Protein AF-A0A813HGG6-F1 (afdb_monomer)

Sequence (355 aa):
LVESTDIGNVKGQSLDRGASWPLLELCFKEAMPTFSFPFPSAKDRQSMEGNDTHIDEGEENAGREGQLIAVEVARCAVQAKQVEMTTLVEMERLRQTGSTERLRLVEESRSHRIGHMASVAKAALEQHHITERERISSRAETERAAIAAQAREAELQALQPRPRPILSHWLLLWMLFGQRQGAAPPAVSTMAALVLLRQIWGPSGTLLPSSTSALGIFLRKAWRKLLALAMRRTFGSLQETPRVHSRELTARFSVESQKLSASIPASSSKVAAPKIESPALQPPNWSGDEKKRPLGQDLTDPVFDEYAEVLQRHGYDREVLADLKEEDVEEMLRLIECKPGHRVRFRAALRSTLR

Secondary structure (DSSP, 8-state):
-------------------S-HHHHHHHHHS----------TTS--S---------SSHHHHHHHHHHHHHHHHHHHHHHHHHHHHHHHHHHHHHHHHHHHHHHHHHHHHHHHHHHHHHHHHHHHHHHHHHHHHHHHHHHHHHHHHHHHHHHHHHHHHHS-----THHHHHHHHHHHHGGG-----HHHHHHHHHHHHHHTSTT---------HHHHHHHHHHHHHHHHHHHHHH-SS-------------------------------------------PPP-----S----GGGT--STTTHHHHHHHHHTT--HHHHHH--HHHHHHHHHHTT--HHHHHHHHHHHHHH--

InterPro domains:
  IPR013761 Sterile alpha motif/pointed domain superfamily [G3DSA:1.10.150.50] (292-354)

Foldseek 3Di:
DDDDDDPDDDDDDDPPPDDDPPPVVVVVVVPDPPPPDPPPDPPPPPPDDDDDDDDDDPPVVVVVVVVVVVVVVVVVVVVVVVVVVVVVVVVVVVVVVVVVVVVVVVVVVVVVVVVVVVVVVVVVVVVVVVVVVVVVVVVVVVVVVVVVVVVVVVVVVVVPDDPDPCVVVVVVVCVVVVVVPPPDDDPVVVVVVVVVVCVVVPPPPPPDDPPPDVVVVVVVVVVVVVVVVVCCVVVVPPDDDDDDDDDDDDDDDDDDDDDDDDDDDDDPPPPDDPPPPDPPPDDPPPPPVDPQDQPCPLQVDPLCVVQSVVCVVVVNGPVNLLVADPVNLVVSCVSSVPDPVVSVVVVVSSVVSND

Radius of gyration: 59.48 Å; Cα contacts (8 Å, |Δi|>4): 30; chains: 1; bounding box: 126×52×175 Å

Structure (mmCIF, N/CA/C/O backbone):
data_AF-A0A813HGG6-F1
#
_entry.id   AF-A0A813HGG6-F1
#
loop_
_atom_site.group_PDB
_atom_site.id
_atom_site.type_symbol
_atom_site.label_atom_id
_atom_site.label_alt_id
_atom_site.label_comp_id
_atom_site.label_asym_id
_atom_site.label_entity_id
_atom_site.label_seq_id
_atom_site.pdbx_PDB_ins_code
_atom_site.Cartn_x
_atom_site.Cartn_y
_atom_site.Cartn_z
_atom_site.occupancy
_atom_site.B_iso_or_equiv
_atom_site.auth_seq_id
_atom_site.auth_comp_id
_atom_site.auth_asym_id
_atom_site.auth_atom_id
_atom_site.pdbx_PDB_model_num
ATOM 1 N N . LEU A 1 1 ? 27.202 -3.330 -6.912 1.00 40.75 1 LEU A N 1
ATOM 2 C CA . LEU A 1 1 ? 26.864 -2.528 -5.719 1.00 40.75 1 LEU A CA 1
ATOM 3 C C . LEU A 1 1 ? 25.556 -3.078 -5.187 1.00 40.75 1 LEU A C 1
ATOM 5 O O . LEU A 1 1 ? 24.492 -2.675 -5.626 1.00 40.75 1 LEU A O 1
ATOM 9 N N . VAL A 1 2 ? 25.681 -4.142 -4.401 1.00 38.81 2 VAL A N 1
ATOM 10 C CA . VAL A 1 2 ? 24.579 -4.854 -3.755 1.00 38.81 2 VAL A CA 1
ATOM 11 C C . VAL A 1 2 ? 24.758 -4.524 -2.285 1.00 38.81 2 VAL A C 1
ATOM 13 O O . VAL A 1 2 ? 25.713 -4.999 -1.675 1.00 38.81 2 VAL A O 1
ATOM 16 N N . GLU A 1 3 ? 23.936 -3.616 -1.771 1.00 43.56 3 GLU A N 1
ATOM 17 C CA . GLU A 1 3 ? 23.934 -3.271 -0.354 1.00 43.56 3 GLU A CA 1
ATOM 18 C C . GLU A 1 3 ? 22.956 -4.199 0.361 1.00 43.56 3 GLU A C 1
ATOM 20 O O . GLU A 1 3 ? 21.755 -4.224 0.096 1.00 43.56 3 GLU A O 1
ATOM 25 N N . SER A 1 4 ? 23.555 -5.031 1.204 1.00 40.19 4 SER A N 1
ATOM 26 C CA . SER A 1 4 ? 22.939 -5.951 2.144 1.00 40.19 4 SER A CA 1
ATOM 27 C C . SER A 1 4 ? 22.120 -5.167 3.166 1.00 40.19 4 SER A C 1
ATOM 29 O O . SER A 1 4 ? 22.677 -4.381 3.927 1.00 40.19 4 SER A O 1
ATOM 31 N N . THR A 1 5 ? 20.808 -5.386 3.209 1.00 42.38 5 THR A N 1
ATOM 32 C CA . THR A 1 5 ? 19.963 -4.905 4.304 1.00 42.38 5 THR A CA 1
ATOM 33 C C . THR A 1 5 ? 20.156 -5.792 5.527 1.00 42.38 5 THR A C 1
ATOM 35 O O . THR A 1 5 ? 19.737 -6.951 5.541 1.00 42.38 5 THR A O 1
ATOM 38 N N . ASP A 1 6 ? 20.788 -5.212 6.543 1.00 35.69 6 ASP A N 1
ATOM 39 C CA . ASP A 1 6 ? 20.898 -5.740 7.896 1.00 35.69 6 ASP A CA 1
ATOM 40 C C . ASP A 1 6 ? 19.515 -5.999 8.505 1.00 35.69 6 ASP A C 1
ATOM 42 O O . ASP A 1 6 ? 18.680 -5.105 8.657 1.00 35.69 6 ASP A O 1
ATOM 46 N N . ILE A 1 7 ? 19.291 -7.251 8.902 1.00 39.19 7 ILE A N 1
ATOM 47 C CA . ILE A 1 7 ? 18.152 -7.664 9.717 1.00 39.19 7 ILE A CA 1
ATOM 48 C C . ILE A 1 7 ? 18.489 -7.295 11.164 1.00 39.19 7 ILE A C 1
ATOM 50 O O . ILE A 1 7 ? 19.140 -8.037 11.901 1.00 39.19 7 ILE A O 1
ATOM 54 N N . GLY A 1 8 ? 18.068 -6.090 11.543 1.00 35.84 8 GLY A N 1
ATOM 55 C CA . GLY A 1 8 ? 18.147 -5.555 12.895 1.00 35.84 8 GLY A CA 1
ATOM 56 C C . GLY A 1 8 ? 17.289 -6.355 13.876 1.00 35.84 8 GLY A C 1
ATOM 57 O O . GLY A 1 8 ? 16.063 -6.320 13.854 1.00 35.84 8 GLY A O 1
ATOM 58 N N . ASN A 1 9 ? 17.997 -7.062 14.745 1.00 38.59 9 ASN A N 1
ATOM 59 C CA . ASN A 1 9 ? 17.581 -7.805 15.925 1.00 38.59 9 ASN A CA 1
ATOM 60 C C . ASN A 1 9 ? 16.545 -7.050 16.798 1.00 38.59 9 ASN A C 1
ATOM 62 O O . ASN A 1 9 ? 16.886 -6.101 17.509 1.00 38.59 9 ASN A O 1
ATOM 66 N N . VAL A 1 10 ? 15.280 -7.486 16.774 1.00 37.88 10 VAL A N 1
ATOM 67 C CA . VAL A 1 10 ? 14.220 -6.980 17.663 1.00 37.88 10 VAL A CA 1
ATOM 68 C C . VAL A 1 10 ? 14.386 -7.630 19.037 1.00 37.88 10 VAL A C 1
ATOM 70 O O . VAL A 1 10 ? 13.941 -8.751 19.281 1.00 37.88 10 VAL A O 1
ATOM 73 N N . LYS A 1 11 ? 15.042 -6.911 19.955 1.00 37.31 11 LYS A N 1
ATOM 74 C CA . LYS A 1 11 ? 15.009 -7.213 21.390 1.00 37.31 11 LYS A CA 1
ATOM 75 C C . LYS A 1 11 ? 13.558 -7.164 21.870 1.00 37.31 11 LYS A C 1
ATOM 77 O O . LYS A 1 11 ? 12.931 -6.108 21.842 1.00 37.31 11 LYS A O 1
ATOM 82 N N . GLY A 1 12 ? 13.056 -8.307 22.331 1.00 39.41 12 GLY A N 1
ATOM 83 C CA . GLY A 1 12 ? 11.782 -8.412 23.028 1.00 39.41 12 GLY A CA 1
ATOM 84 C C . GLY A 1 12 ? 11.771 -7.512 24.260 1.00 39.41 12 GLY A C 1
ATOM 85 O O . GLY A 1 12 ? 12.461 -7.780 25.241 1.00 39.41 12 GLY A O 1
ATOM 86 N N . GLN A 1 13 ? 10.989 -6.438 24.194 1.00 36.44 13 GLN A N 1
ATOM 87 C CA . GLN A 1 13 ? 10.554 -5.704 25.371 1.00 36.44 13 GLN A CA 1
ATOM 88 C C . GLN A 1 13 ? 9.455 -6.527 26.042 1.00 36.44 13 GLN A C 1
ATOM 90 O O . GLN A 1 13 ? 8.380 -6.739 25.477 1.00 36.44 13 GLN A O 1
ATOM 95 N N . SER A 1 14 ? 9.755 -7.034 27.237 1.00 37.94 14 SER A N 1
ATOM 96 C CA . SER A 1 14 ? 8.751 -7.568 28.143 1.00 37.94 14 SER A CA 1
ATOM 97 C C . SER A 1 14 ? 7.771 -6.449 28.474 1.00 37.94 14 SER A C 1
ATOM 99 O O . SER A 1 14 ? 8.144 -5.442 29.069 1.00 37.94 14 SER A O 1
ATOM 101 N N . LEU A 1 15 ? 6.520 -6.618 28.058 1.00 40.19 15 LEU A N 1
ATOM 102 C CA . LEU A 1 15 ? 5.417 -5.792 28.524 1.00 40.19 15 LEU A CA 1
ATOM 103 C C . LEU A 1 15 ? 5.238 -6.046 30.021 1.00 40.19 15 LEU A C 1
ATOM 105 O O . LEU A 1 15 ? 4.707 -7.087 30.417 1.00 40.19 15 LEU A O 1
ATOM 109 N N . ASP A 1 16 ? 5.692 -5.087 30.824 1.00 39.16 16 ASP A N 1
ATOM 110 C CA . ASP A 1 16 ? 5.346 -4.943 32.232 1.00 39.16 16 ASP A CA 1
ATOM 111 C C . ASP A 1 16 ? 3.819 -4.873 32.369 1.00 39.16 16 ASP A C 1
ATOM 113 O O . ASP A 1 16 ? 3.179 -3.833 32.215 1.00 39.16 16 ASP A O 1
ATOM 117 N N . ARG A 1 17 ? 3.210 -6.029 32.648 1.00 42.72 17 ARG A N 1
ATOM 118 C CA . ARG A 1 17 ? 1.837 -6.137 33.145 1.00 42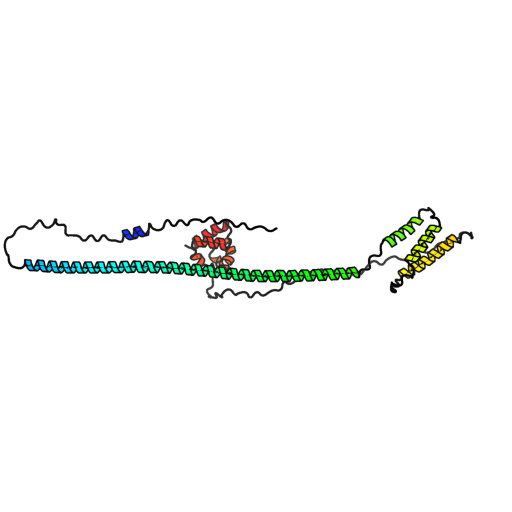.72 17 ARG A CA 1
ATOM 119 C C . ARG A 1 17 ? 1.856 -5.847 34.639 1.00 42.72 17 ARG A C 1
ATOM 121 O O . ARG A 1 17 ? 1.817 -6.766 35.452 1.00 42.72 17 ARG A O 1
ATOM 128 N N . GLY A 1 18 ? 1.936 -4.580 35.011 1.00 47.72 18 GLY A N 1
ATOM 129 C CA . GLY A 1 18 ? 1.973 -4.227 36.423 1.00 47.72 18 GLY A CA 1
ATOM 130 C C . GLY A 1 18 ? 1.697 -2.761 36.670 1.00 47.72 18 GLY A C 1
ATOM 131 O O . GLY A 1 18 ? 2.639 -2.032 36.924 1.00 47.72 18 GLY A O 1
ATOM 132 N N . ALA A 1 19 ? 0.427 -2.347 36.591 1.00 48.09 19 ALA A N 1
ATOM 133 C CA . ALA A 1 19 ? -0.164 -1.284 37.422 1.00 48.09 19 ALA A CA 1
ATOM 134 C C . ALA A 1 19 ? -1.508 -0.814 36.840 1.00 48.09 19 ALA A C 1
ATOM 136 O O . ALA A 1 19 ? -1.585 0.212 36.175 1.00 48.09 19 ALA A O 1
ATOM 137 N N . SER A 1 20 ? -2.594 -1.535 37.114 1.00 45.19 20 SER A N 1
ATOM 138 C CA . SER A 1 20 ? -3.948 -0.959 37.012 1.00 45.19 20 SER A CA 1
ATOM 139 C C . SER A 1 20 ? -4.977 -1.758 37.815 1.00 45.19 20 SER A C 1
ATOM 141 O O . SER A 1 20 ? -6.079 -2.024 37.353 1.00 45.19 20 SER A O 1
ATOM 143 N N . TRP A 1 21 ? -4.624 -2.162 39.038 1.00 47.03 21 TRP A N 1
ATOM 144 C CA . TRP A 1 21 ? -5.568 -2.801 39.963 1.00 47.03 21 TRP A CA 1
ATOM 145 C C . TRP A 1 21 ? -5.830 -2.086 41.307 1.00 47.03 21 TRP A C 1
ATOM 147 O O . TRP A 1 21 ? -6.815 -2.461 41.936 1.00 47.03 21 TRP A O 1
ATOM 157 N N . PRO A 1 22 ? -5.113 -1.027 41.758 1.00 47.50 22 PRO A N 1
ATOM 158 C CA . PRO A 1 22 ? -5.393 -0.475 43.089 1.00 47.50 22 PRO A CA 1
ATOM 159 C C . PRO A 1 22 ? -6.577 0.510 43.144 1.00 47.50 22 PRO A C 1
ATOM 161 O O . PRO A 1 22 ? -7.014 0.856 44.235 1.00 47.50 22 PRO A O 1
ATOM 164 N N . LEU A 1 23 ? -7.131 0.961 42.010 1.00 48.06 23 LEU A N 1
ATOM 165 C CA . LEU A 1 23 ? -8.232 1.943 42.012 1.00 48.06 23 LEU A CA 1
ATOM 166 C C . LEU A 1 23 ? -9.633 1.320 42.114 1.00 48.06 23 LEU A C 1
ATOM 168 O O . LEU A 1 23 ? -10.534 1.947 42.659 1.00 48.06 23 LEU A O 1
ATOM 172 N N . LEU A 1 24 ? -9.826 0.077 41.661 1.00 50.00 24 LEU A N 1
ATOM 173 C CA . LEU A 1 24 ? -11.129 -0.600 41.762 1.00 50.00 24 LEU A CA 1
ATOM 174 C C . LEU A 1 24 ? -11.356 -1.261 43.129 1.00 50.00 24 LEU A C 1
ATOM 176 O O . LEU A 1 24 ? -12.501 -1.447 43.535 1.00 50.00 24 LEU A O 1
ATOM 180 N N . GLU A 1 25 ? -10.287 -1.557 43.869 1.00 46.88 25 GLU A N 1
ATOM 181 C CA . GLU A 1 25 ? -10.383 -2.116 45.223 1.00 46.88 25 GLU A CA 1
ATOM 182 C C . GLU A 1 25 ? -10.794 -1.055 46.265 1.00 46.88 25 GLU A C 1
ATOM 184 O O . GLU A 1 25 ? -11.422 -1.379 47.273 1.00 46.88 25 GLU A O 1
ATOM 189 N N . LEU A 1 26 ? -10.525 0.229 45.987 1.00 50.06 26 LEU A N 1
ATOM 190 C CA . LEU A 1 26 ? -10.954 1.354 46.824 1.00 50.06 26 LEU A CA 1
ATOM 191 C C . LEU A 1 26 ? -12.457 1.647 46.686 1.00 50.06 26 LEU A C 1
ATOM 193 O O . LEU A 1 26 ? -13.122 1.856 47.696 1.00 50.06 26 LEU A O 1
ATOM 197 N N . CYS A 1 27 ? -13.034 1.537 45.485 1.00 48.03 27 CYS A N 1
ATOM 198 C CA . CYS A 1 27 ? -14.479 1.731 45.302 1.00 48.03 27 CYS A CA 1
ATOM 199 C C . CYS A 1 27 ? -15.329 0.584 45.877 1.00 48.03 27 CYS A C 1
ATOM 201 O O . CYS A 1 27 ? -16.483 0.799 46.239 1.00 48.03 27 CYS A O 1
ATOM 203 N N . PHE A 1 28 ? -14.777 -0.629 45.997 1.00 48.47 28 PHE A N 1
ATOM 204 C CA . PHE A 1 28 ? -15.525 -1.771 46.539 1.00 48.47 28 PHE A CA 1
ATOM 205 C C . PHE A 1 28 ? -15.569 -1.792 48.076 1.00 48.47 28 PHE A C 1
ATOM 207 O O . PHE A 1 28 ? -16.488 -2.369 48.656 1.00 48.47 28 PHE A O 1
ATOM 214 N N . LYS A 1 29 ? -14.614 -1.134 48.752 1.00 48.88 29 LYS A N 1
ATOM 215 C CA . LYS A 1 29 ? -14.597 -1.014 50.220 1.00 48.88 29 LYS A CA 1
ATOM 216 C C . LYS A 1 29 ? -15.497 0.098 50.764 1.00 48.88 29 LYS A C 1
ATOM 218 O O . LYS A 1 29 ? -15.943 -0.021 51.898 1.00 48.88 29 LYS A O 1
ATOM 223 N N . GLU A 1 30 ? -15.806 1.128 49.975 1.00 47.81 30 GLU A N 1
ATOM 224 C CA . GLU A 1 30 ? -16.697 2.224 50.402 1.00 47.81 30 GLU A CA 1
ATOM 225 C C . GLU A 1 30 ? -18.194 1.955 50.161 1.00 47.81 30 GLU A C 1
ATOM 227 O O . GLU A 1 30 ? -19.032 2.634 50.745 1.00 47.81 30 GLU A O 1
ATOM 232 N N . ALA A 1 31 ? -18.557 0.948 49.355 1.00 46.94 31 ALA A N 1
ATOM 233 C CA . ALA A 1 31 ? -19.953 0.672 48.987 1.00 46.94 31 ALA A CA 1
ATOM 234 C C . ALA A 1 31 ? -20.623 -0.476 49.770 1.00 46.94 31 ALA A C 1
ATOM 236 O O . ALA A 1 31 ? -21.787 -0.788 49.522 1.00 46.94 31 ALA A O 1
ATOM 237 N N . MET A 1 32 ? -19.924 -1.107 50.717 1.00 40.00 32 MET A N 1
ATOM 238 C CA . MET A 1 32 ? -20.518 -2.076 51.641 1.00 40.00 32 MET A CA 1
ATOM 239 C C . MET A 1 32 ? -20.839 -1.357 52.955 1.00 40.00 32 MET A C 1
ATOM 241 O O . MET A 1 32 ? -19.959 -1.263 53.814 1.00 40.00 32 MET A O 1
ATOM 245 N N . PRO A 1 33 ? -22.066 -0.840 53.161 1.00 45.91 33 PRO A N 1
ATOM 246 C CA . PRO A 1 33 ? -22.478 -0.458 54.497 1.00 45.91 33 PRO A CA 1
ATOM 247 C C . PRO A 1 33 ? -22.392 -1.723 55.347 1.00 45.91 33 PRO A C 1
ATOM 249 O O . PRO A 1 33 ? -23.110 -2.696 55.117 1.00 45.91 33 PRO A O 1
ATOM 252 N N . THR A 1 34 ? -21.485 -1.731 56.320 1.00 46.84 34 THR A N 1
ATOM 253 C CA . THR A 1 34 ? -21.551 -2.647 57.455 1.00 46.84 34 THR A CA 1
ATOM 254 C C . THR A 1 34 ? -22.917 -2.452 58.093 1.00 46.84 34 THR A C 1
ATOM 256 O O . THR A 1 34 ? -23.117 -1.548 58.900 1.00 46.84 34 THR A O 1
ATOM 259 N N . PHE A 1 35 ? -23.879 -3.272 57.678 1.00 43.94 35 PHE A N 1
ATOM 260 C CA . PHE A 1 35 ? -25.193 -3.380 58.281 1.00 43.94 35 PHE A CA 1
ATOM 261 C C . PHE A 1 35 ? -24.998 -4.101 59.616 1.00 43.94 35 PHE A C 1
ATOM 263 O O . PHE A 1 35 ? -25.224 -5.301 59.764 1.00 43.94 35 PHE A O 1
ATOM 270 N N . SER A 1 36 ? -24.467 -3.369 60.593 1.00 38.50 36 SER A N 1
ATOM 271 C CA . SER A 1 36 ? -24.492 -3.772 61.987 1.00 38.50 36 SER A CA 1
ATOM 272 C C . SER A 1 36 ? -25.948 -3.712 62.428 1.00 38.50 36 SER A C 1
ATOM 274 O O . SER A 1 36 ? -26.464 -2.636 62.731 1.00 38.50 36 SER A O 1
ATOM 276 N N . PHE A 1 37 ? -26.631 -4.857 62.418 1.00 47.50 37 PHE A N 1
ATOM 277 C CA . PHE A 1 37 ? -27.899 -4.983 63.123 1.00 47.50 37 PHE A CA 1
ATOM 278 C C . PHE A 1 37 ? -27.652 -4.591 64.586 1.00 47.50 37 PHE A C 1
ATOM 280 O O . PHE A 1 37 ? -26.763 -5.175 65.215 1.00 47.50 37 PHE A O 1
ATOM 287 N N . PRO A 1 38 ? -28.385 -3.611 65.138 1.00 45.34 38 PRO A N 1
ATOM 288 C CA . PRO A 1 38 ? -28.312 -3.321 66.554 1.00 45.34 38 PRO A CA 1
ATOM 289 C C . PRO A 1 38 ? -28.934 -4.516 67.275 1.00 45.34 38 PRO A C 1
ATOM 291 O O . PRO A 1 38 ? -30.150 -4.618 67.412 1.00 45.34 38 PRO A O 1
ATOM 294 N N . PHE A 1 39 ? -28.101 -5.462 67.705 1.00 47.25 39 PHE A N 1
ATOM 295 C CA . PHE A 1 39 ? -28.519 -6.383 68.748 1.00 47.25 39 PHE A CA 1
ATOM 296 C C . PHE A 1 39 ? -28.826 -5.528 69.981 1.00 47.25 39 PHE A C 1
ATOM 298 O O . PHE A 1 39 ? -27.969 -4.728 70.372 1.00 47.25 39 PHE A O 1
ATOM 305 N N . PRO A 1 40 ? -30.023 -5.642 70.579 1.00 45.31 40 PRO A N 1
ATOM 306 C CA . PRO A 1 40 ? -30.325 -4.929 71.806 1.00 45.31 40 PRO A CA 1
ATOM 307 C C . PRO A 1 40 ? -29.287 -5.336 72.852 1.00 45.31 40 PRO A C 1
ATOM 309 O O . PRO A 1 40 ? -29.167 -6.504 73.225 1.00 45.31 40 PRO A O 1
ATOM 312 N N . SER A 1 41 ? -28.476 -4.359 73.255 1.00 48.59 41 SER A N 1
ATOM 313 C CA . SER A 1 41 ? -27.468 -4.511 74.293 1.00 48.59 41 SER A CA 1
ATOM 314 C C . SER A 1 41 ? -28.163 -5.004 75.557 1.00 48.59 41 SER A C 1
ATOM 316 O O . SER A 1 41 ? -29.125 -4.395 76.021 1.00 48.59 41 SER A O 1
ATOM 318 N N . ALA A 1 42 ? -27.669 -6.100 76.135 1.00 56.47 42 ALA A N 1
ATOM 319 C CA . ALA A 1 42 ? -28.226 -6.745 77.328 1.00 56.47 42 ALA A CA 1
ATOM 320 C C . ALA A 1 42 ? -28.201 -5.865 78.603 1.00 56.47 42 ALA A C 1
ATOM 322 O O . ALA A 1 42 ? -28.470 -6.356 79.696 1.00 56.47 42 ALA A O 1
ATOM 323 N N . LYS A 1 43 ? -27.865 -4.575 78.481 1.00 52.84 43 LYS A N 1
ATOM 324 C CA . LYS A 1 43 ? -27.696 -3.629 79.583 1.00 52.84 43 LYS A CA 1
ATOM 325 C C . LYS A 1 43 ? -28.953 -2.840 79.962 1.00 52.84 43 LYS A C 1
ATOM 327 O O . LYS A 1 43 ? -28.969 -2.296 81.057 1.00 52.84 43 LYS A O 1
ATOM 332 N N . ASP A 1 44 ? -30.014 -2.863 79.155 1.00 51.25 44 ASP A N 1
ATOM 333 C CA . ASP A 1 44 ? -31.239 -2.084 79.431 1.00 51.25 44 ASP A CA 1
ATOM 334 C C . ASP A 1 44 ? -32.369 -2.899 80.098 1.00 51.25 44 ASP A C 1
ATOM 336 O O . ASP A 1 44 ? -33.522 -2.482 80.117 1.00 51.25 44 ASP A O 1
ATOM 340 N N . ARG A 1 45 ? -32.063 -4.075 80.672 1.00 53.22 45 ARG A N 1
ATOM 341 C CA . ARG A 1 45 ? -33.048 -4.942 81.361 1.00 53.22 45 ARG A CA 1
ATOM 342 C C . ARG A 1 45 ? -33.053 -4.848 82.893 1.00 53.22 45 ARG A C 1
ATOM 344 O O . ARG A 1 45 ? -33.744 -5.629 83.537 1.00 53.22 45 ARG A O 1
ATOM 351 N N . GLN A 1 46 ? -32.325 -3.909 83.493 1.00 51.38 46 GLN A N 1
ATOM 352 C CA . GLN A 1 46 ? -32.272 -3.738 84.952 1.00 51.38 46 GLN A CA 1
ATOM 353 C C . GLN A 1 46 ? -32.891 -2.411 85.399 1.00 51.38 46 GLN A C 1
ATOM 355 O O . GLN A 1 46 ? -32.176 -1.525 85.853 1.00 51.38 46 GLN A O 1
ATOM 360 N N . SER A 1 47 ? -34.212 -2.263 85.289 1.00 54.31 47 SER A N 1
ATOM 361 C CA . SER A 1 47 ? -34.954 -1.255 86.068 1.00 54.31 47 SER A CA 1
ATOM 362 C C . SER A 1 47 ? -36.471 -1.372 85.897 1.00 54.31 47 SER A C 1
ATOM 364 O O . SER A 1 47 ? -37.109 -0.446 85.422 1.00 54.31 47 SER A O 1
ATOM 366 N N . MET A 1 48 ? -37.073 -2.487 86.310 1.00 48.94 48 MET A N 1
ATOM 367 C CA . MET A 1 48 ? -38.450 -2.483 86.830 1.00 48.94 48 MET A CA 1
ATOM 368 C C . MET A 1 48 ? -38.694 -3.793 87.574 1.00 48.94 48 MET A C 1
ATOM 370 O O . MET A 1 48 ? -39.220 -4.761 87.038 1.00 48.94 48 MET A O 1
ATOM 374 N N . GLU A 1 49 ? -38.252 -3.812 88.825 1.00 54.66 49 GLU A N 1
ATOM 375 C CA . GLU A 1 49 ? -38.667 -4.794 89.817 1.00 54.66 49 GLU A CA 1
ATOM 376 C C . GLU A 1 49 ? -39.620 -4.062 90.764 1.00 54.66 49 GLU A C 1
ATOM 378 O O . GLU A 1 49 ? -39.244 -3.057 91.372 1.00 54.66 49 GLU A O 1
ATOM 383 N N . GLY A 1 50 ? -40.867 -4.528 90.826 1.00 53.56 50 GLY A N 1
ATOM 384 C CA . GLY A 1 50 ? -41.852 -4.067 91.799 1.00 53.56 50 GLY A CA 1
ATOM 385 C C . GLY A 1 50 ? -43.226 -3.785 91.204 1.00 53.56 50 GLY A C 1
ATOM 386 O O . GLY A 1 50 ? -43.578 -2.625 91.021 1.00 53.56 50 GLY A O 1
ATOM 387 N N . ASN A 1 51 ? -44.027 -4.827 90.965 1.00 45.75 51 ASN A N 1
ATOM 388 C CA . ASN A 1 51 ? -45.272 -4.971 91.721 1.00 45.75 51 ASN A CA 1
ATOM 389 C C . ASN A 1 51 ? -45.898 -6.355 91.531 1.00 45.75 51 ASN A C 1
ATOM 391 O O . ASN A 1 51 ? -45.899 -6.917 90.439 1.00 45.75 51 ASN A O 1
ATOM 395 N N . ASP A 1 52 ? -46.422 -6.861 92.637 1.00 52.28 52 ASP A N 1
ATOM 396 C CA . ASP A 1 52 ? -46.924 -8.208 92.834 1.00 52.28 52 ASP A CA 1
ATOM 397 C C . ASP A 1 52 ? -48.254 -8.516 92.126 1.00 52.28 52 ASP A C 1
ATOM 399 O O . ASP A 1 52 ? -49.190 -7.718 92.088 1.00 52.28 52 ASP A O 1
ATOM 403 N N . THR A 1 53 ? -48.320 -9.775 91.683 1.00 57.19 53 THR A N 1
ATOM 404 C CA . THR A 1 53 ? -49.481 -10.679 91.662 1.00 57.19 53 THR A CA 1
ATOM 405 C C . THR A 1 53 ? -50.731 -10.258 90.884 1.00 57.19 53 THR A C 1
ATOM 407 O O . THR A 1 53 ? -51.720 -9.801 91.451 1.00 57.19 53 THR A O 1
ATOM 410 N N . HIS A 1 54 ? -50.752 -10.623 89.601 1.00 49.00 54 HIS A N 1
ATOM 411 C CA . HIS A 1 54 ? -51.903 -11.319 89.023 1.00 49.00 54 HIS A CA 1
ATOM 412 C C . HIS A 1 54 ? -51.396 -12.315 87.972 1.00 49.00 54 HIS A C 1
ATOM 414 O O . HIS A 1 54 ? -51.050 -11.950 86.852 1.00 49.00 54 HIS A O 1
ATOM 420 N N . ILE A 1 55 ? -51.286 -13.579 88.378 1.00 59.19 55 ILE A N 1
ATOM 421 C CA . ILE A 1 55 ? -51.170 -14.712 87.458 1.00 59.19 55 ILE A CA 1
ATOM 422 C C . ILE A 1 55 ? -52.548 -14.846 86.807 1.00 59.19 55 ILE A C 1
ATOM 424 O O . ILE A 1 55 ? -53.537 -14.854 87.537 1.00 59.19 55 ILE A O 1
ATOM 428 N N . ASP A 1 56 ? -52.618 -14.850 85.477 1.00 52.09 56 ASP A N 1
ATOM 429 C CA . ASP A 1 56 ? -53.460 -15.794 84.729 1.00 52.09 56 ASP A CA 1
ATOM 430 C C . ASP A 1 56 ? -53.266 -15.626 83.207 1.00 52.09 56 ASP A C 1
ATOM 432 O O . ASP A 1 56 ? -53.575 -14.601 82.601 1.00 52.09 56 ASP A O 1
ATOM 436 N N . GLU A 1 57 ? -52.700 -16.680 82.613 1.00 54.62 57 GLU A N 1
ATOM 437 C CA . GLU A 1 57 ? -52.836 -17.157 81.224 1.00 54.62 57 GLU A CA 1
ATOM 438 C C . GLU A 1 57 ? -52.368 -16.279 80.036 1.00 54.62 57 GLU A C 1
ATOM 440 O O . GLU A 1 57 ? -52.248 -16.786 78.920 1.00 54.62 57 GLU A O 1
ATOM 445 N N . GLY A 1 58 ? -52.005 -15.008 80.232 1.00 54.00 58 GLY A N 1
ATOM 446 C CA . GLY A 1 58 ? -51.577 -14.114 79.138 1.00 54.00 58 GLY A CA 1
ATOM 447 C C . GLY A 1 58 ? -50.135 -14.290 78.624 1.00 54.00 58 GLY A C 1
ATOM 448 O O . GLY A 1 58 ? -49.848 -13.958 77.472 1.00 54.00 58 GLY A O 1
ATOM 449 N N . GLU A 1 59 ? -49.213 -14.817 79.437 1.00 55.56 59 GLU A N 1
ATOM 450 C CA . GLU A 1 59 ? -47.780 -14.881 79.081 1.00 55.56 59 GLU A CA 1
ATOM 451 C C . GLU A 1 59 ? -47.424 -16.027 78.120 1.00 55.56 59 GLU A C 1
ATOM 453 O O . GLU A 1 59 ? -46.481 -15.905 77.334 1.00 55.56 59 GLU A O 1
ATOM 458 N N . GLU A 1 60 ? -48.193 -17.121 78.106 1.00 58.75 60 GLU A N 1
ATOM 459 C CA . GLU A 1 60 ? -47.904 -18.260 77.221 1.00 58.75 60 GLU A CA 1
ATOM 460 C C . GLU A 1 60 ? -48.168 -17.936 75.738 1.00 58.75 60 GLU A C 1
ATOM 462 O O . GLU A 1 60 ? -47.475 -18.445 74.851 1.00 58.75 60 GLU A O 1
ATOM 467 N N . ASN A 1 61 ? -49.125 -17.045 75.450 1.00 62.66 61 ASN A N 1
ATOM 468 C CA . ASN A 1 61 ? -49.418 -16.613 74.080 1.00 62.66 61 ASN A CA 1
ATOM 469 C C . ASN A 1 61 ? -48.401 -15.593 73.550 1.00 62.66 61 ASN A C 1
ATOM 471 O O . ASN A 1 61 ? -47.995 -15.700 72.392 1.00 62.66 61 ASN A O 1
ATOM 475 N N . ALA A 1 62 ? -47.900 -14.682 74.391 1.00 71.69 62 ALA A N 1
ATOM 476 C CA . ALA A 1 62 ? -46.869 -13.720 73.990 1.00 71.69 62 ALA A CA 1
ATOM 477 C C . ALA A 1 62 ? -45.553 -14.413 73.571 1.00 71.69 62 ALA A C 1
ATOM 479 O O . ALA A 1 62 ? -44.883 -13.989 72.626 1.00 71.69 62 ALA A O 1
ATOM 480 N N . GLY A 1 63 ? -45.207 -15.531 74.223 1.00 75.19 63 GLY A N 1
ATOM 481 C CA . GLY A 1 63 ? -44.052 -16.351 73.847 1.00 75.19 63 GLY A CA 1
ATOM 482 C C . GLY A 1 63 ? -44.202 -17.042 72.484 1.00 75.19 63 GLY A C 1
ATOM 483 O O . GLY A 1 63 ? -43.235 -17.120 71.721 1.00 75.19 63 GLY A O 1
ATOM 484 N N . ARG A 1 64 ? -45.413 -17.505 72.142 1.00 78.81 64 ARG A N 1
ATOM 485 C CA . ARG A 1 64 ? -45.701 -18.150 70.847 1.00 78.81 64 ARG A CA 1
ATOM 486 C C . ARG A 1 64 ? -45.718 -17.149 69.693 1.00 78.81 64 ARG A C 1
ATOM 488 O O . ARG A 1 64 ? -45.169 -17.445 68.633 1.00 78.81 64 ARG A O 1
ATOM 495 N N . GLU A 1 65 ? -46.276 -15.959 69.899 1.00 81.75 65 GLU A N 1
ATOM 496 C CA . GLU A 1 65 ? -46.256 -14.887 68.894 1.00 81.75 65 GLU A CA 1
ATOM 497 C C . GLU A 1 65 ? -44.829 -14.403 68.608 1.00 81.75 65 GLU A C 1
ATOM 499 O O . GLU A 1 65 ? -44.438 -14.274 67.447 1.00 81.75 65 GLU A O 1
ATOM 504 N N . GLY A 1 66 ? -43.999 -14.243 69.646 1.00 84.19 66 GLY A N 1
ATOM 505 C CA . GLY A 1 66 ? -42.583 -13.908 69.477 1.00 84.19 66 GLY A CA 1
ATOM 506 C C . GLY A 1 66 ? -41.803 -14.962 68.679 1.00 84.19 66 GLY A C 1
ATOM 507 O O . GLY A 1 66 ? -40.966 -14.613 67.845 1.00 84.19 66 GLY A O 1
ATOM 508 N N . GLN A 1 67 ? -42.100 -16.252 68.880 1.00 85.25 67 GLN A N 1
ATOM 509 C CA . GLN A 1 67 ? -41.495 -17.334 68.096 1.00 85.25 67 GLN A CA 1
ATOM 510 C C . GLN A 1 67 ? -41.932 -17.314 66.628 1.00 85.25 67 GLN A C 1
ATOM 512 O O . GLN A 1 67 ? -41.087 -17.494 65.753 1.00 85.25 67 GLN A O 1
ATOM 517 N N . LEU A 1 68 ? -43.212 -17.062 66.340 1.00 90.06 68 LEU A N 1
ATOM 518 C CA . LEU A 1 68 ? -43.706 -16.953 64.963 1.00 90.06 68 LEU A CA 1
ATOM 519 C C . LEU A 1 68 ? -43.039 -15.790 64.220 1.00 90.06 68 LEU A C 1
ATOM 521 O O . LEU A 1 68 ? -42.532 -15.984 63.115 1.00 90.06 68 LEU A O 1
ATOM 525 N N . ILE A 1 69 ? -42.933 -14.623 64.863 1.00 91.31 69 ILE A N 1
ATOM 526 C CA . ILE A 1 69 ? -42.252 -13.452 64.294 1.00 91.31 69 ILE A CA 1
ATOM 527 C C . ILE A 1 69 ? -40.771 -13.761 64.034 1.00 91.31 69 ILE A C 1
ATOM 529 O O . ILE A 1 69 ? -40.249 -13.449 62.964 1.00 91.31 69 ILE A O 1
ATOM 533 N N . ALA A 1 70 ? -40.082 -14.423 64.969 1.00 91.44 70 ALA A N 1
ATOM 534 C CA . ALA A 1 70 ? -38.683 -14.803 64.783 1.00 91.44 70 ALA A CA 1
ATOM 535 C C . ALA A 1 70 ? -38.488 -15.775 63.602 1.00 91.44 70 ALA A C 1
ATOM 537 O O . ALA A 1 70 ? -37.528 -15.634 62.840 1.00 91.44 70 ALA A O 1
ATOM 538 N N . VAL A 1 71 ? -39.405 -16.731 63.417 1.00 94.69 71 VAL A N 1
ATOM 539 C CA . VAL A 1 71 ? -39.380 -17.674 62.288 1.00 94.69 71 VAL A CA 1
ATOM 540 C C . VAL A 1 71 ? -39.625 -16.956 60.960 1.00 94.69 71 VAL A C 1
ATOM 542 O O . VAL A 1 71 ? -38.927 -17.231 59.982 1.00 94.69 71 VAL A O 1
ATOM 545 N N . GLU A 1 72 ? -40.562 -16.009 60.906 1.00 94.94 72 GLU A N 1
ATOM 546 C CA . GLU A 1 72 ? -40.813 -15.211 59.701 1.00 94.94 72 GLU A CA 1
ATOM 547 C C . GLU A 1 72 ? -39.624 -14.315 59.343 1.00 94.94 72 GLU A C 1
ATOM 549 O O . GLU A 1 72 ? -39.203 -14.290 58.186 1.00 94.94 72 GLU A O 1
ATOM 554 N N . VAL A 1 73 ? -39.010 -13.653 60.329 1.00 94.88 73 VAL A N 1
ATOM 555 C CA . VAL A 1 73 ? -37.800 -12.845 60.117 1.00 94.88 73 VAL A CA 1
ATOM 556 C C . VAL A 1 73 ? -36.643 -13.715 59.624 1.00 94.88 73 VAL A C 1
ATOM 558 O O . VAL A 1 73 ? -35.962 -13.343 58.667 1.00 94.88 73 VAL A O 1
ATOM 561 N N . ALA A 1 74 ? -36.443 -14.899 60.212 1.00 95.31 74 ALA A N 1
ATOM 562 C CA . ALA A 1 74 ? -35.430 -15.843 59.751 1.00 95.31 74 ALA A CA 1
ATOM 563 C C . ALA A 1 74 ? -35.698 -16.303 58.308 1.00 95.31 74 ALA A C 1
ATOM 565 O O . ALA A 1 74 ? -34.775 -16.356 57.494 1.00 95.31 74 ALA A O 1
ATOM 566 N N . ARG A 1 75 ? -36.961 -16.568 57.952 1.00 97.25 75 ARG A N 1
ATOM 567 C CA . ARG A 1 75 ? -37.359 -16.925 56.584 1.00 97.25 75 ARG A CA 1
ATOM 568 C C . ARG A 1 75 ? -37.070 -15.794 55.596 1.00 97.25 75 ARG A C 1
ATOM 570 O O . ARG A 1 75 ? -36.492 -16.059 54.542 1.00 97.25 75 ARG A O 1
ATOM 577 N N . CYS A 1 76 ? -37.416 -14.555 55.936 1.00 96.19 76 CYS A N 1
ATOM 578 C CA . CYS A 1 76 ? -37.113 -13.380 55.118 1.00 96.19 76 CYS A CA 1
ATOM 579 C C . CYS A 1 76 ? -35.600 -13.178 54.953 1.00 96.19 76 CYS A C 1
ATOM 581 O O . CYS A 1 76 ? -35.137 -12.909 53.847 1.00 96.19 76 CYS A O 1
ATOM 583 N N . ALA A 1 77 ? -34.810 -13.376 56.013 1.00 94.81 77 ALA A N 1
ATOM 584 C CA . ALA A 1 77 ? -33.353 -13.280 55.949 1.00 94.81 77 ALA A CA 1
ATOM 585 C C . ALA A 1 77 ? -32.737 -14.357 55.039 1.00 94.81 77 ALA A C 1
ATOM 587 O O . ALA A 1 77 ? -31.847 -14.056 54.242 1.00 94.81 77 ALA A O 1
ATOM 588 N N . VAL A 1 78 ? -33.236 -15.597 55.103 1.00 97.56 78 VAL A N 1
ATOM 589 C CA . VAL A 1 78 ? -32.810 -16.682 54.202 1.00 97.56 78 VAL A CA 1
ATOM 590 C C . VAL A 1 78 ? -33.165 -16.357 52.752 1.00 97.56 78 VAL A C 1
ATOM 592 O O . VAL A 1 78 ? -32.322 -16.522 51.873 1.00 97.56 78 VAL A O 1
ATOM 595 N N . GLN A 1 79 ? -34.371 -15.844 52.492 1.00 96.88 79 GLN A N 1
ATOM 596 C CA . GLN A 1 79 ? -34.779 -15.433 51.146 1.00 96.88 79 GLN A CA 1
ATOM 597 C C . GLN A 1 79 ? -33.924 -14.279 50.611 1.00 96.88 79 GLN A C 1
ATOM 599 O O . GLN A 1 79 ? -33.470 -14.343 49.471 1.00 96.88 79 GLN A O 1
ATOM 604 N N . ALA A 1 80 ? -33.630 -13.267 51.433 1.00 95.56 80 ALA A N 1
ATOM 605 C CA . ALA A 1 80 ? -32.742 -12.171 51.053 1.00 95.56 80 ALA A CA 1
ATOM 606 C C . ALA A 1 80 ? -31.335 -12.683 50.703 1.00 95.56 80 ALA A C 1
ATOM 608 O O . ALA A 1 80 ? -30.794 -12.337 49.655 1.00 95.56 80 ALA A O 1
ATOM 609 N N . LYS A 1 81 ? -30.774 -13.587 51.518 1.00 96.88 81 LYS A N 1
ATOM 610 C CA . LYS A 1 81 ? -29.467 -14.206 51.245 1.00 96.88 81 LYS A CA 1
ATOM 611 C C . LYS A 1 81 ? -29.472 -15.082 49.997 1.00 96.88 81 LYS A C 1
ATOM 613 O O . LYS A 1 81 ? -28.480 -15.111 49.273 1.00 96.88 81 LYS A O 1
ATOM 618 N N . GLN A 1 82 ? -30.574 -15.772 49.721 1.00 97.00 82 GLN A N 1
ATOM 619 C CA . GLN A 1 82 ? -30.729 -16.540 48.491 1.00 97.00 82 GLN A CA 1
ATOM 620 C C . GLN A 1 82 ? -30.721 -15.620 47.265 1.00 97.00 82 GLN A C 1
ATOM 622 O O . GLN A 1 82 ? -30.000 -15.906 46.312 1.00 97.00 82 GLN A O 1
ATOM 627 N N . VAL A 1 83 ? -31.452 -14.501 47.311 1.00 96.75 83 VAL A N 1
ATOM 628 C CA . VAL A 1 83 ? -31.459 -13.504 46.229 1.00 96.75 83 VAL A CA 1
ATOM 629 C C . VAL A 1 83 ? -30.063 -12.909 46.031 1.00 96.75 83 VAL A C 1
ATOM 631 O O . VAL A 1 83 ? -29.570 -12.911 44.906 1.00 96.75 83 VAL A O 1
ATOM 634 N N . GLU A 1 84 ? -29.381 -12.493 47.102 1.00 96.25 84 GLU A N 1
ATOM 635 C CA . GLU A 1 84 ? -27.998 -11.987 47.036 1.00 96.25 84 GLU A CA 1
ATOM 636 C C . GLU A 1 84 ? -27.030 -12.998 46.402 1.00 96.25 84 GLU A C 1
ATOM 638 O O . GLU A 1 84 ? -26.213 -12.642 45.556 1.00 96.25 84 GLU A O 1
ATOM 643 N N . MET A 1 85 ? -27.123 -14.278 46.772 1.00 96.44 85 MET A N 1
ATOM 644 C CA . MET A 1 85 ? -26.274 -15.310 46.174 1.00 96.44 85 MET A CA 1
ATOM 645 C C . MET A 1 85 ? -26.578 -15.504 44.686 1.00 96.44 85 MET A C 1
ATOM 647 O O . MET A 1 85 ? -25.651 -15.627 43.886 1.00 96.44 85 MET A O 1
ATOM 651 N N . THR A 1 86 ? -27.855 -15.497 44.290 1.00 95.44 86 THR A N 1
ATOM 652 C CA . THR A 1 86 ? -28.223 -15.626 42.872 1.00 95.44 86 THR A CA 1
ATOM 653 C C . THR A 1 86 ? -27.737 -14.445 42.036 1.00 95.44 86 THR A C 1
ATOM 655 O O . THR A 1 86 ? -27.189 -14.661 40.956 1.00 95.44 86 THR A O 1
ATOM 658 N N . THR A 1 87 ? -27.837 -13.213 42.545 1.00 95.50 87 THR A N 1
ATOM 659 C CA . THR A 1 87 ? -27.377 -12.026 41.812 1.00 95.50 87 THR A CA 1
ATOM 660 C C . THR A 1 87 ? -25.858 -12.000 41.673 1.00 95.50 87 THR A C 1
ATOM 662 O O . THR A 1 87 ? -25.361 -11.682 40.596 1.00 95.50 87 THR A O 1
ATOM 665 N N . LEU A 1 88 ? -25.100 -12.408 42.698 1.00 96.25 88 LEU A N 1
ATOM 666 C CA . LEU A 1 88 ? -23.638 -12.511 42.606 1.00 96.25 88 LEU A CA 1
ATOM 667 C C . LEU A 1 88 ? -23.188 -13.538 41.557 1.00 96.25 88 LEU A C 1
ATOM 669 O O . LEU A 1 88 ? -22.255 -13.273 40.796 1.00 96.25 88 LEU A O 1
ATOM 673 N N . VAL A 1 89 ? -23.865 -14.688 41.476 1.00 96.50 89 VAL A N 1
ATOM 674 C CA . VAL A 1 89 ? -23.580 -15.707 40.452 1.00 96.50 89 VAL A CA 1
ATOM 675 C C . VAL A 1 89 ? -23.883 -15.176 39.048 1.00 96.50 89 VAL A C 1
ATOM 677 O O . VAL A 1 89 ? -23.077 -15.364 38.134 1.00 96.50 89 VAL A O 1
ATOM 680 N N . GLU A 1 90 ? -25.008 -14.482 38.862 1.00 94.69 90 GLU A N 1
ATOM 681 C CA . GLU A 1 90 ? -25.349 -13.869 37.574 1.00 94.69 90 GLU A CA 1
ATOM 682 C C . GLU A 1 90 ? -24.374 -12.754 37.183 1.00 94.69 90 GLU A C 1
ATOM 684 O O . GLU A 1 90 ? -23.961 -12.685 36.024 1.00 94.69 90 GLU A O 1
ATOM 689 N N . MET A 1 91 ? -23.936 -11.930 38.139 1.00 93.69 91 MET A N 1
ATOM 690 C CA . MET A 1 91 ? -22.930 -10.896 37.898 1.00 93.69 91 MET A CA 1
ATOM 691 C C . MET A 1 91 ? -21.596 -11.490 37.440 1.00 93.69 91 MET A C 1
ATOM 693 O O . MET A 1 91 ? -21.028 -11.010 36.457 1.00 93.69 91 MET A O 1
ATOM 697 N N . GLU A 1 92 ? -21.102 -12.548 38.090 1.00 93.62 92 GLU A N 1
ATOM 698 C CA . GLU A 1 92 ? -19.844 -13.179 37.671 1.00 93.62 92 GLU A CA 1
ATOM 699 C C . GLU A 1 92 ? -19.993 -13.881 36.316 1.00 93.62 92 GLU A C 1
ATOM 701 O O . GLU A 1 92 ? -19.100 -13.782 35.474 1.00 93.62 92 GLU A O 1
ATOM 706 N N . ARG A 1 93 ? -21.145 -14.511 36.044 1.00 96.06 93 ARG A N 1
ATOM 707 C CA . ARG A 1 93 ? -21.446 -15.069 34.718 1.00 96.06 93 ARG A CA 1
ATOM 708 C C . ARG A 1 93 ? -21.395 -13.986 33.641 1.00 96.06 93 ARG A C 1
ATOM 710 O O . ARG A 1 93 ? -20.721 -14.186 32.634 1.00 96.06 93 ARG A O 1
ATOM 717 N N . LEU A 1 94 ? -22.071 -12.852 33.851 1.00 91.56 94 LEU A N 1
ATOM 718 C CA . LEU A 1 94 ? -22.074 -11.727 32.910 1.00 91.56 94 LEU A CA 1
ATOM 719 C C . LEU A 1 94 ? -20.668 -11.149 32.709 1.00 91.56 94 LEU A C 1
ATOM 721 O O . LEU A 1 94 ? -20.291 -10.805 31.586 1.00 91.56 94 LEU A O 1
ATOM 725 N N . ARG A 1 95 ? -19.866 -11.091 33.778 1.00 94.00 95 ARG A N 1
ATOM 726 C CA . ARG A 1 95 ? -18.464 -10.662 33.729 1.00 94.00 95 ARG A CA 1
ATOM 727 C C . ARG A 1 95 ? -17.613 -11.608 32.886 1.00 94.00 95 ARG A C 1
ATOM 729 O O . ARG A 1 95 ? -16.833 -11.150 32.048 1.00 94.00 95 ARG A O 1
ATOM 736 N N . GLN A 1 96 ? -17.788 -12.915 33.062 1.00 93.81 96 GLN A N 1
ATOM 737 C CA . GLN A 1 96 ? -17.086 -13.926 32.277 1.00 93.81 96 GLN A CA 1
ATOM 738 C C . GLN A 1 96 ? -17.497 -13.856 30.805 1.00 93.81 96 GLN A C 1
ATOM 740 O O . GLN A 1 96 ? -16.616 -13.715 29.956 1.00 93.81 96 GLN A O 1
ATOM 745 N N . THR A 1 97 ? -18.797 -13.813 30.490 1.00 94.06 97 THR A N 1
ATOM 746 C CA . THR A 1 97 ? -19.265 -13.659 29.100 1.00 94.06 97 THR A CA 1
ATOM 747 C C . THR A 1 97 ? -18.747 -12.370 28.470 1.00 94.06 97 THR A C 1
ATOM 749 O O . THR A 1 97 ? -18.155 -12.416 27.393 1.00 94.06 97 THR A O 1
ATOM 752 N N . GLY A 1 98 ? -18.831 -11.240 29.177 1.00 93.56 98 GLY A N 1
ATOM 753 C CA . GLY A 1 98 ? -18.326 -9.961 28.682 1.00 93.56 98 GLY A CA 1
ATOM 754 C C . GLY A 1 98 ? -16.815 -9.966 28.431 1.00 93.56 98 GLY A C 1
ATOM 755 O O . GLY A 1 98 ? -16.349 -9.368 27.462 1.00 93.56 98 GLY A O 1
ATOM 756 N N . SER A 1 99 ? -16.028 -10.666 29.255 1.00 91.31 99 SER A N 1
ATOM 757 C CA . SER A 1 99 ? -14.582 -10.792 29.021 1.00 91.31 99 SER A CA 1
ATOM 758 C C . SER A 1 99 ? -14.260 -11.676 27.809 1.00 91.31 99 SER A C 1
ATOM 760 O O . SER A 1 99 ? -13.399 -11.308 27.007 1.00 91.31 99 SER A O 1
ATOM 762 N N . THR A 1 100 ? -14.993 -12.779 27.612 1.00 94.38 100 THR A N 1
ATOM 763 C CA . THR A 1 100 ? -14.828 -13.649 26.436 1.00 94.38 100 THR A CA 1
ATOM 764 C C . THR A 1 100 ? -15.229 -12.960 25.132 1.00 94.38 100 THR A C 1
ATOM 766 O O . THR A 1 100 ? -14.510 -13.072 24.141 1.00 94.38 100 THR A O 1
ATOM 769 N N . GLU A 1 101 ? -16.316 -12.185 25.128 1.00 91.88 101 GLU A N 1
ATOM 770 C CA . GLU A 1 101 ? -16.755 -11.438 23.946 1.00 91.88 101 GLU A CA 1
ATOM 771 C C . GLU A 1 101 ? -15.763 -10.340 23.565 1.00 91.88 101 GLU A C 1
ATOM 773 O O . GLU A 1 101 ? -15.418 -10.201 22.393 1.00 91.88 101 GLU A O 1
ATOM 778 N N . ARG A 1 102 ? -15.227 -9.603 24.548 1.00 91.38 102 ARG A N 1
ATOM 779 C CA . ARG A 1 102 ? -14.177 -8.605 24.292 1.00 91.38 102 ARG A CA 1
ATOM 780 C C . ARG A 1 102 ? -12.933 -9.243 23.681 1.00 91.38 102 ARG A C 1
ATOM 782 O O . ARG A 1 102 ? -12.385 -8.696 22.728 1.00 91.38 102 ARG A O 1
ATOM 789 N N . LEU A 1 103 ? -12.503 -10.395 24.197 1.00 92.88 103 LEU A N 1
ATOM 790 C CA . LEU A 1 103 ? -11.351 -11.114 23.653 1.00 92.88 103 LEU A CA 1
ATOM 791 C C . LEU A 1 103 ? -11.618 -11.584 22.217 1.00 92.88 103 LEU A C 1
ATOM 793 O O . LEU A 1 103 ? -10.788 -11.347 21.341 1.00 92.88 103 LEU A O 1
ATOM 797 N N . ARG A 1 104 ? -12.809 -12.131 21.950 1.00 95.50 104 ARG A N 1
ATOM 798 C CA . ARG A 1 104 ? -13.237 -12.513 20.600 1.00 95.50 104 ARG A CA 1
ATOM 799 C C . ARG A 1 104 ? -13.206 -11.329 19.628 1.00 95.50 104 ARG A C 1
ATOM 801 O O . ARG A 1 104 ? -12.646 -11.460 18.546 1.00 95.50 104 ARG A O 1
ATOM 808 N N . LEU A 1 105 ? -13.759 -10.172 20.004 1.00 93.25 105 LEU A N 1
ATOM 809 C CA . LEU A 1 105 ? -13.766 -8.975 19.149 1.00 93.25 105 LEU A CA 1
ATOM 810 C C . LEU A 1 105 ? -12.347 -8.466 18.849 1.00 93.25 105 LEU A C 1
ATOM 812 O O . LEU A 1 105 ? -12.057 -8.037 17.728 1.00 93.25 105 LEU A O 1
ATOM 816 N N . VAL A 1 106 ? -11.441 -8.537 19.830 1.00 93.25 106 VAL A N 1
ATOM 817 C CA . VAL A 1 106 ? -10.027 -8.170 19.648 1.00 93.25 106 VAL A CA 1
ATOM 818 C C . VAL A 1 106 ? -9.329 -9.134 18.684 1.00 93.25 106 VAL A C 1
ATOM 820 O O . VAL A 1 106 ? -8.582 -8.689 17.807 1.00 93.25 106 VAL A O 1
ATOM 823 N N . GLU A 1 107 ? -9.575 -10.439 18.804 1.00 93.06 107 GLU A N 1
ATOM 824 C CA . GLU A 1 107 ? -9.019 -11.457 17.905 1.00 93.06 107 GLU A CA 1
ATOM 825 C C . GLU A 1 107 ? -9.578 -11.358 16.482 1.00 93.06 107 GLU A C 1
ATOM 827 O O . GLU A 1 107 ? -8.820 -11.471 15.515 1.00 93.06 107 GLU A O 1
ATOM 832 N N . GLU A 1 108 ? -10.869 -11.069 16.332 1.00 96.31 108 GLU A N 1
ATOM 833 C CA . GLU A 1 108 ? -11.515 -10.828 15.041 1.00 96.31 108 GLU A CA 1
ATOM 834 C C . GLU A 1 108 ? -10.930 -9.582 14.361 1.00 96.31 108 GLU A C 1
ATOM 836 O O . GLU A 1 108 ? -10.474 -9.646 13.217 1.00 96.31 108 GLU A O 1
ATOM 841 N N . SER A 1 109 ? -10.790 -8.479 15.104 1.00 92.06 109 SER A N 1
ATOM 842 C CA . SER A 1 109 ? -10.146 -7.248 14.621 1.00 92.06 109 SER A CA 1
ATOM 843 C C . SER A 1 109 ? -8.678 -7.471 14.238 1.00 92.06 109 SER A C 1
ATOM 845 O O . SER A 1 109 ? -8.171 -6.913 13.262 1.00 92.06 109 SER A O 1
ATOM 847 N N . ARG A 1 110 ? -7.948 -8.297 14.999 1.00 94.44 110 ARG A N 1
ATOM 848 C CA . ARG A 1 110 ? -6.570 -8.689 14.668 1.00 94.44 110 ARG A CA 1
ATOM 849 C C . ARG A 1 110 ? -6.524 -9.517 13.384 1.00 94.44 110 ARG A C 1
ATOM 851 O O . ARG A 1 110 ? -5.692 -9.236 12.525 1.00 94.44 110 ARG A O 1
ATOM 858 N N . SER A 1 111 ? -7.421 -10.487 13.240 1.00 94.25 111 SER A N 1
ATOM 859 C CA . SER A 1 111 ? -7.517 -11.342 12.054 1.00 94.25 111 SER A CA 1
ATOM 860 C C . SER A 1 111 ? -7.847 -10.525 10.808 1.00 94.25 111 SER A C 1
ATOM 862 O O . SER A 1 111 ? -7.208 -10.701 9.773 1.00 94.25 111 SER A O 1
ATOM 864 N N . HIS A 1 112 ? -8.756 -9.555 10.925 1.00 94.44 112 HIS A N 1
ATOM 865 C CA . HIS A 1 112 ? -9.118 -8.661 9.829 1.00 94.44 112 HIS A CA 1
ATOM 866 C C . HIS A 1 112 ? -7.941 -7.779 9.383 1.00 94.44 112 HIS A C 1
ATOM 868 O O . HIS A 1 112 ? -7.705 -7.609 8.186 1.00 94.44 112 HIS A O 1
ATOM 874 N N . ARG A 1 113 ? -7.151 -7.254 10.332 1.00 93.00 113 ARG A N 1
ATOM 875 C CA . ARG A 1 113 ? -5.931 -6.489 10.020 1.00 93.00 113 ARG A CA 1
ATOM 876 C C . ARG A 1 113 ? -4.887 -7.342 9.305 1.00 93.00 113 ARG A C 1
ATOM 878 O O . ARG A 1 113 ? -4.340 -6.907 8.295 1.00 93.00 113 ARG A O 1
ATOM 885 N N . ILE A 1 114 ? -4.649 -8.565 9.781 1.00 94.69 114 ILE A N 1
ATOM 886 C CA . ILE A 1 114 ? -3.712 -9.500 9.138 1.00 94.69 114 ILE A CA 1
ATOM 887 C C . ILE A 1 114 ? -4.199 -9.864 7.729 1.00 94.69 114 ILE A C 1
ATOM 889 O O . ILE A 1 114 ? -3.403 -9.853 6.793 1.00 94.69 114 ILE A O 1
ATOM 893 N N . GLY A 1 115 ? -5.499 -10.119 7.557 1.00 95.75 115 GLY A N 1
ATOM 894 C CA . GLY A 1 115 ? -6.104 -10.382 6.250 1.00 95.75 115 GLY A CA 1
ATOM 895 C C . GLY A 1 115 ? -5.905 -9.224 5.271 1.00 95.75 115 GLY A C 1
ATOM 896 O O . GLY A 1 115 ? -5.469 -9.444 4.143 1.00 95.75 115 GLY A O 1
ATOM 897 N N . HIS A 1 116 ? -6.125 -7.987 5.725 1.00 93.69 116 HIS A N 1
ATOM 898 C CA . HIS A 1 116 ? -5.897 -6.791 4.914 1.00 93.69 116 HIS A CA 1
ATOM 899 C C . HIS A 1 116 ? -4.417 -6.619 4.530 1.00 93.69 116 HIS A C 1
ATOM 901 O O . HIS A 1 116 ? -4.093 -6.363 3.368 1.00 93.69 116 HIS A O 1
ATOM 907 N N . MET A 1 117 ? -3.490 -6.815 5.475 1.00 93.94 117 MET A N 1
ATOM 908 C CA . MET A 1 117 ? -2.052 -6.776 5.181 1.00 93.94 117 MET A CA 1
ATOM 909 C C . MET A 1 117 ? -1.649 -7.854 4.169 1.00 93.94 117 MET A C 1
ATOM 911 O O . MET A 1 117 ? -0.890 -7.569 3.245 1.00 93.94 117 MET A O 1
ATOM 915 N N . ALA A 1 118 ? -2.189 -9.069 4.296 1.00 95.62 118 ALA A N 1
ATOM 916 C CA . ALA A 1 118 ? -1.939 -10.152 3.353 1.00 95.62 118 ALA A CA 1
ATOM 917 C C . ALA A 1 118 ? -2.481 -9.831 1.950 1.00 95.62 118 ALA A C 1
ATOM 919 O O . ALA A 1 118 ? -1.794 -10.090 0.962 1.00 95.62 118 ALA A O 1
ATOM 920 N N . SER A 1 119 ? -3.667 -9.216 1.838 1.00 95.44 119 SER A N 1
ATOM 921 C CA . SER A 1 119 ? -4.204 -8.792 0.538 1.00 95.44 119 SER A CA 1
ATOM 922 C C . SER A 1 119 ? -3.374 -7.687 -0.113 1.00 95.44 119 SER A C 1
ATOM 924 O O . SER A 1 119 ? -3.119 -7.752 -1.314 1.00 95.44 119 SER A O 1
ATOM 926 N N . VAL A 1 120 ? -2.893 -6.714 0.669 1.00 97.12 120 VAL A N 1
ATOM 927 C CA . VAL A 1 120 ? -2.018 -5.644 0.165 1.00 97.12 120 VAL A CA 1
ATOM 928 C C . VAL A 1 120 ? -0.674 -6.218 -0.286 1.00 97.12 120 VAL A C 1
ATOM 930 O O . VAL A 1 120 ? -0.211 -5.900 -1.379 1.00 97.12 120 VAL A O 1
ATOM 933 N N . ALA A 1 121 ? -0.073 -7.113 0.503 1.00 96.06 121 ALA A N 1
ATOM 934 C CA . ALA A 1 121 ? 1.176 -7.778 0.140 1.00 96.06 121 ALA A CA 1
ATOM 935 C C . ALA A 1 121 ? 1.030 -8.611 -1.143 1.00 96.06 121 ALA A C 1
ATOM 937 O O . ALA A 1 121 ? 1.901 -8.567 -2.012 1.00 96.06 121 ALA A O 1
ATOM 938 N N . LYS A 1 122 ? -0.092 -9.325 -1.302 1.00 97.75 122 LYS A N 1
ATOM 939 C CA . LYS A 1 122 ? -0.401 -10.068 -2.528 1.00 97.75 122 LYS A CA 1
ATOM 940 C C . LYS A 1 122 ? -0.497 -9.138 -3.741 1.00 97.75 122 LYS A C 1
ATOM 942 O O . LYS A 1 122 ? 0.153 -9.404 -4.747 1.00 97.75 122 LYS A O 1
ATOM 947 N N . ALA A 1 123 ? -1.243 -8.037 -3.633 1.00 96.94 123 ALA A N 1
ATOM 948 C CA . ALA A 1 123 ? -1.371 -7.063 -4.717 1.00 96.94 123 ALA A CA 1
ATOM 949 C C . ALA A 1 123 ? -0.016 -6.431 -5.091 1.00 96.94 123 ALA A C 1
ATOM 951 O O . ALA A 1 123 ? 0.295 -6.282 -6.271 1.00 96.94 123 ALA A O 1
ATOM 952 N N . ALA A 1 124 ? 0.821 -6.120 -4.097 1.00 96.12 124 ALA A N 1
ATOM 953 C CA . ALA A 1 124 ? 2.162 -5.587 -4.321 1.00 96.12 124 ALA A CA 1
ATOM 954 C C . ALA A 1 124 ? 3.071 -6.585 -5.061 1.00 96.12 124 ALA A C 1
ATOM 956 O O . ALA A 1 124 ? 3.788 -6.198 -5.983 1.00 96.12 124 ALA A O 1
ATOM 957 N N . LEU A 1 125 ? 3.019 -7.874 -4.705 1.00 97.69 125 LEU A N 1
ATOM 958 C CA . LEU A 1 125 ? 3.771 -8.922 -5.403 1.00 97.69 125 LEU A CA 1
ATOM 959 C C . LEU A 1 125 ? 3.282 -9.122 -6.841 1.00 97.69 125 LEU A C 1
ATOM 961 O O . LEU A 1 125 ? 4.095 -9.265 -7.751 1.00 97.69 125 LEU A O 1
ATOM 965 N N . GLU A 1 126 ? 1.969 -9.093 -7.069 1.00 97.94 126 GLU A N 1
ATOM 966 C CA . GLU A 1 126 ? 1.397 -9.180 -8.416 1.00 97.94 126 GLU A CA 1
ATOM 967 C C . GLU A 1 126 ? 1.859 -8.008 -9.294 1.00 97.94 126 GLU A C 1
ATOM 969 O O . GLU A 1 126 ? 2.329 -8.229 -10.411 1.00 97.94 126 GLU A O 1
ATOM 974 N N . GLN A 1 127 ? 1.829 -6.778 -8.771 1.00 96.31 127 GLN A N 1
ATOM 975 C CA . GLN A 1 127 ? 2.366 -5.603 -9.465 1.00 96.31 127 GLN A CA 1
ATOM 976 C C . GLN A 1 127 ? 3.873 -5.724 -9.722 1.00 96.31 127 GLN A C 1
ATOM 978 O O . GLN A 1 127 ? 4.333 -5.453 -10.833 1.00 96.31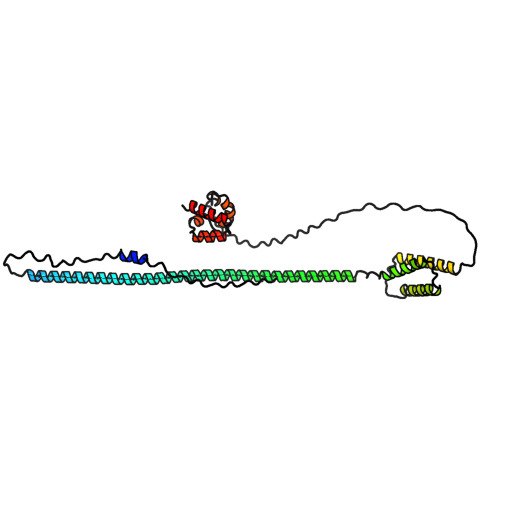 127 GLN A O 1
ATOM 983 N N . HIS A 1 128 ? 4.648 -6.187 -8.737 1.00 96.56 128 HIS A N 1
ATOM 984 C CA . HIS A 1 128 ? 6.081 -6.418 -8.910 1.00 96.56 128 HIS A CA 1
ATOM 985 C C . HIS A 1 128 ? 6.352 -7.410 -10.051 1.00 96.56 128 HIS A C 1
ATOM 987 O O . HIS A 1 128 ? 7.152 -7.125 -10.938 1.00 96.56 128 HIS A O 1
ATOM 993 N N . HIS A 1 129 ? 5.640 -8.535 -10.107 1.00 97.44 129 HIS A N 1
ATOM 994 C CA . HIS A 1 129 ? 5.801 -9.504 -11.192 1.00 97.44 129 HIS A CA 1
ATOM 995 C C . HIS A 1 129 ? 5.400 -8.957 -12.567 1.00 97.44 129 HIS A C 1
ATOM 997 O O . HIS A 1 129 ? 6.025 -9.316 -13.565 1.00 97.44 129 HIS A O 1
ATOM 1003 N N . ILE A 1 130 ? 4.383 -8.094 -12.646 1.00 97.69 130 ILE A N 1
ATOM 1004 C CA . ILE A 1 130 ? 4.007 -7.424 -13.900 1.00 97.69 130 ILE A CA 1
ATOM 1005 C C . ILE A 1 130 ? 5.143 -6.502 -14.356 1.00 97.69 130 ILE A C 1
ATOM 1007 O O . ILE A 1 130 ? 5.634 -6.647 -15.475 1.00 97.69 130 ILE A O 1
ATOM 1011 N N . THR A 1 131 ? 5.626 -5.628 -13.471 1.00 97.56 131 THR A N 1
ATOM 1012 C CA . THR A 1 131 ? 6.722 -4.697 -13.792 1.00 97.56 131 THR A CA 1
ATOM 1013 C C . THR A 1 131 ? 8.019 -5.420 -14.159 1.00 97.56 131 THR A C 1
ATOM 1015 O O . THR A 1 131 ? 8.730 -5.007 -15.074 1.00 97.56 131 THR A O 1
ATOM 1018 N N . GLU A 1 132 ? 8.322 -6.545 -13.510 1.00 97.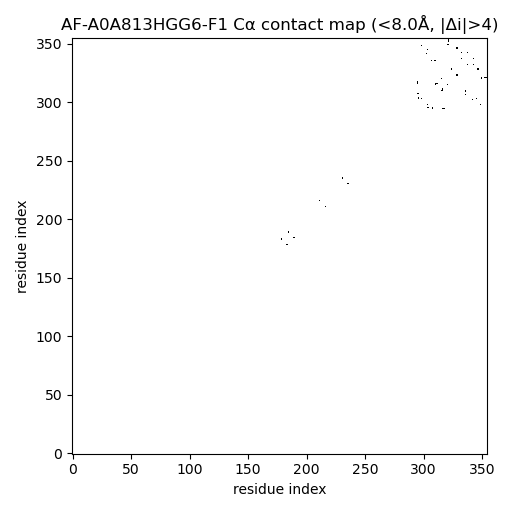62 132 GLU A N 1
ATOM 1019 C CA . GLU A 1 132 ? 9.480 -7.375 -13.841 1.00 97.62 132 GLU A CA 1
ATOM 1020 C C . GLU A 1 132 ? 9.360 -7.986 -15.244 1.00 97.62 132 GLU A C 1
ATOM 1022 O O . GLU A 1 132 ? 10.320 -7.960 -16.018 1.00 97.62 132 GLU A O 1
ATOM 1027 N N . ARG A 1 133 ? 8.170 -8.473 -15.619 1.00 97.81 133 ARG A N 1
ATOM 1028 C CA . ARG A 1 133 ? 7.911 -8.996 -16.969 1.00 97.81 133 ARG A CA 1
ATOM 1029 C C . ARG A 1 133 ? 8.052 -7.914 -18.037 1.00 97.81 133 ARG A C 1
ATOM 1031 O O . ARG A 1 133 ? 8.695 -8.168 -19.053 1.00 97.81 133 ARG A O 1
ATOM 1038 N N . GLU A 1 134 ? 7.525 -6.716 -17.794 1.00 97.62 134 GLU A N 1
ATOM 1039 C CA . GLU A 1 134 ? 7.680 -5.561 -18.694 1.00 97.62 134 GLU A CA 1
ATOM 1040 C C . GLU A 1 134 ? 9.145 -5.112 -18.815 1.00 97.62 134 GLU A C 1
ATOM 1042 O O . GLU A 1 134 ? 9.630 -4.739 -19.888 1.00 97.62 134 GLU A O 1
ATOM 1047 N N . ARG A 1 135 ? 9.906 -5.196 -17.720 1.00 97.94 135 ARG A N 1
ATOM 1048 C CA . ARG A 1 135 ? 11.344 -4.916 -17.731 1.00 97.94 135 ARG A CA 1
ATOM 1049 C C . ARG A 1 135 ? 12.117 -5.940 -18.562 1.00 97.94 135 ARG A C 1
ATOM 1051 O O . ARG A 1 135 ? 13.039 -5.572 -19.287 1.00 97.94 135 ARG A O 1
ATOM 1058 N N . ILE A 1 136 ? 11.757 -7.219 -18.473 1.00 97.94 136 ILE A N 1
ATOM 1059 C CA . ILE A 1 136 ? 12.372 -8.275 -19.286 1.00 97.94 136 ILE A CA 1
ATOM 1060 C C . ILE A 1 136 ? 12.003 -8.095 -20.765 1.00 97.94 136 ILE A C 1
ATOM 1062 O O . ILE A 1 136 ? 12.886 -8.205 -21.617 1.00 97.94 136 ILE A O 1
ATOM 1066 N N . SER A 1 137 ? 10.744 -7.775 -21.089 1.00 98.06 137 SER A N 1
ATOM 1067 C CA . SER A 1 137 ? 10.318 -7.570 -22.480 1.00 98.06 137 SER A CA 1
ATOM 1068 C C . SER A 1 137 ? 10.982 -6.347 -23.116 1.00 98.06 137 SER A C 1
ATOM 1070 O O . SER A 1 137 ? 11.543 -6.466 -24.203 1.00 98.06 137 SER A O 1
ATOM 1072 N N . SER A 1 138 ? 11.026 -5.207 -22.419 1.00 97.31 138 SER A N 1
ATOM 1073 C CA . SER A 1 138 ? 11.715 -3.997 -22.898 1.00 97.31 138 SER A CA 1
ATOM 1074 C C . SER A 1 138 ? 13.221 -4.216 -23.073 1.00 97.31 138 SER A C 1
ATOM 1076 O O . SER A 1 138 ? 13.814 -3.775 -24.061 1.00 97.31 138 SER A O 1
ATOM 1078 N N . ARG A 1 139 ? 13.859 -4.972 -22.172 1.00 98.25 139 ARG A N 1
ATOM 1079 C CA . ARG A 1 139 ? 15.260 -5.371 -22.341 1.00 98.25 139 ARG A CA 1
ATOM 1080 C C . ARG A 1 139 ? 15.449 -6.250 -23.579 1.00 98.25 139 ARG A C 1
ATOM 1082 O O . ARG A 1 139 ? 16.334 -5.973 -24.380 1.00 98.25 139 ARG A O 1
ATOM 1089 N N . ALA A 1 140 ? 14.594 -7.248 -23.786 1.00 98.38 140 ALA A N 1
ATOM 1090 C CA . ALA A 1 140 ? 14.672 -8.106 -24.966 1.00 98.38 140 ALA A CA 1
ATOM 1091 C C . ALA A 1 140 ? 14.466 -7.317 -26.275 1.00 98.38 140 ALA A C 1
ATOM 1093 O O . ALA A 1 140 ? 15.125 -7.594 -27.277 1.00 98.38 140 ALA A O 1
ATOM 1094 N N . GLU A 1 141 ? 13.582 -6.317 -26.285 1.00 98.31 141 GLU A N 1
ATOM 1095 C CA . GLU A 1 141 ? 13.376 -5.431 -27.436 1.00 98.31 141 GLU A CA 1
ATOM 1096 C C . GLU A 1 141 ? 14.601 -4.561 -27.732 1.00 98.31 141 GLU A C 1
ATOM 1098 O O . GLU A 1 141 ? 15.026 -4.480 -28.886 1.00 98.31 141 GLU A O 1
ATOM 1103 N N . THR A 1 142 ? 15.208 -3.957 -26.705 1.00 98.12 142 THR A N 1
ATOM 1104 C CA . THR A 1 142 ? 16.429 -3.149 -26.882 1.00 98.12 142 THR A CA 1
ATOM 1105 C C . THR A 1 142 ? 17.611 -3.995 -27.353 1.00 98.12 142 THR A C 1
ATOM 1107 O O . THR A 1 142 ? 18.346 -3.564 -28.240 1.00 98.12 142 THR A O 1
ATOM 1110 N N . GLU A 1 143 ? 17.760 -5.224 -26.852 1.00 98.19 143 GLU A N 1
ATOM 1111 C CA . GLU A 1 143 ? 18.784 -6.169 -27.311 1.00 98.19 143 GLU A CA 1
ATOM 1112 C C . GLU A 1 143 ? 18.563 -6.566 -28.782 1.00 98.19 143 GLU A C 1
ATOM 1114 O O . GLU A 1 143 ? 19.501 -6.523 -29.580 1.00 98.19 143 GLU A O 1
ATOM 1119 N N . ARG A 1 144 ? 17.320 -6.856 -29.196 1.00 98.31 144 ARG A N 1
ATOM 1120 C CA . ARG A 1 144 ? 16.991 -7.121 -30.611 1.00 98.31 144 ARG A CA 1
ATOM 1121 C C . ARG A 1 144 ? 17.276 -5.917 -31.508 1.00 98.31 144 ARG A C 1
ATOM 1123 O O . ARG A 1 144 ? 17.819 -6.091 -32.598 1.00 98.31 144 ARG A O 1
ATOM 1130 N N . ALA A 1 145 ? 16.934 -4.709 -31.063 1.00 97.94 145 ALA A N 1
ATOM 1131 C CA . ALA A 1 145 ? 17.203 -3.482 -31.807 1.00 97.94 145 ALA A CA 1
ATOM 1132 C C . ALA A 1 145 ? 18.712 -3.215 -31.942 1.00 97.94 145 ALA A C 1
ATOM 1134 O O . ALA A 1 145 ? 19.171 -2.847 -33.023 1.00 97.94 145 ALA A O 1
ATOM 1135 N N . ALA A 1 146 ? 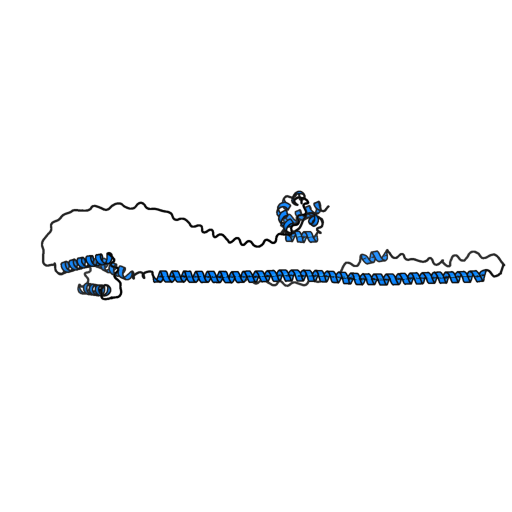19.488 -3.460 -30.882 1.00 98.19 146 ALA A N 1
ATOM 1136 C CA . ALA A 1 146 ? 20.942 -3.330 -30.897 1.00 98.19 146 ALA A CA 1
ATOM 1137 C C . ALA A 1 146 ? 21.595 -4.331 -31.861 1.00 98.19 146 ALA A C 1
ATOM 1139 O O . ALA A 1 146 ? 22.437 -3.940 -32.666 1.00 98.19 146 ALA A O 1
ATOM 1140 N N . ILE A 1 147 ? 21.161 -5.597 -31.845 1.00 97.94 147 ILE A N 1
ATOM 1141 C CA . ILE A 1 147 ? 21.641 -6.621 -32.786 1.00 97.94 147 ILE A CA 1
ATOM 1142 C C . ILE A 1 147 ? 21.299 -6.229 -34.229 1.00 97.94 147 ILE A C 1
ATOM 1144 O O . ILE A 1 147 ? 22.151 -6.314 -35.110 1.00 97.94 147 ILE A O 1
ATOM 1148 N N . ALA A 1 148 ? 20.076 -5.752 -34.483 1.00 98.19 148 ALA A N 1
ATOM 1149 C CA . ALA A 1 148 ? 19.668 -5.305 -35.813 1.00 98.19 148 ALA A CA 1
ATOM 1150 C C . ALA A 1 148 ? 20.475 -4.085 -36.297 1.00 98.19 148 ALA A C 1
ATOM 1152 O O . ALA A 1 148 ? 20.822 -4.005 -37.476 1.00 98.19 148 ALA A O 1
ATOM 1153 N N . ALA A 1 149 ? 20.798 -3.146 -35.404 1.00 97.94 149 ALA A N 1
ATOM 1154 C CA . ALA A 1 149 ? 21.653 -2.005 -35.718 1.00 97.94 149 ALA A CA 1
ATOM 1155 C C . ALA A 1 149 ? 23.085 -2.449 -36.056 1.00 97.94 149 ALA A C 1
ATOM 1157 O O . ALA A 1 149 ? 23.606 -2.067 -37.101 1.00 97.94 149 ALA A O 1
ATOM 1158 N N . GLN A 1 150 ? 23.678 -3.328 -35.241 1.00 97.88 150 GLN A N 1
ATOM 1159 C CA . GLN A 1 150 ? 25.008 -3.890 -35.496 1.00 97.88 150 GLN A CA 1
ATOM 1160 C C . GLN A 1 150 ? 25.065 -4.679 -36.810 1.00 97.88 150 GLN A C 1
ATOM 1162 O O . GLN A 1 150 ? 26.030 -4.554 -37.561 1.00 97.88 150 GLN A O 1
ATOM 1167 N N . ALA A 1 151 ? 24.023 -5.452 -37.128 1.00 98.06 151 ALA A N 1
ATOM 1168 C CA . ALA A 1 151 ? 23.930 -6.166 -38.399 1.00 98.06 151 ALA A CA 1
ATOM 1169 C C . ALA A 1 151 ? 23.935 -5.198 -39.596 1.00 98.06 151 ALA A C 1
ATOM 1171 O O . ALA A 1 151 ? 24.686 -5.403 -40.547 1.00 98.06 151 ALA A O 1
ATOM 1172 N N . ARG A 1 152 ? 23.177 -4.095 -39.521 1.00 97.81 152 ARG A N 1
ATOM 1173 C CA . ARG A 1 152 ? 23.177 -3.048 -40.561 1.00 97.81 152 ARG A CA 1
ATOM 1174 C C . ARG A 1 152 ? 24.533 -2.361 -40.693 1.00 97.81 152 ARG A C 1
ATOM 1176 O O . ARG A 1 152 ? 24.978 -2.099 -41.806 1.00 97.81 152 ARG A O 1
ATOM 1183 N N . GLU A 1 153 ? 25.200 -2.068 -39.581 1.00 97.56 153 GLU A N 1
ATOM 1184 C CA . GLU A 1 153 ? 26.551 -1.499 -39.606 1.00 97.56 153 GLU A CA 1
ATOM 1185 C C . GLU A 1 153 ? 27.550 -2.454 -40.268 1.00 97.56 153 GLU A C 1
ATOM 1187 O O . GLU A 1 153 ? 28.358 -2.019 -41.090 1.00 97.56 153 GLU A O 1
ATOM 1192 N N . ALA A 1 154 ? 27.462 -3.754 -39.977 1.00 96.31 154 ALA A N 1
ATOM 1193 C CA . ALA A 1 154 ? 28.298 -4.773 -40.603 1.00 96.31 154 ALA A CA 1
ATOM 1194 C C . ALA A 1 154 ? 28.035 -4.894 -42.116 1.00 96.31 154 ALA A C 1
ATOM 1196 O O . ALA A 1 154 ? 28.985 -4.981 -42.897 1.00 96.31 154 ALA A O 1
ATOM 1197 N N . GLU A 1 155 ? 26.774 -4.833 -42.553 1.00 96.25 155 GLU A N 1
ATOM 1198 C CA . GLU A 1 155 ? 26.410 -4.800 -43.977 1.00 96.25 155 GLU A CA 1
ATOM 1199 C C . GLU A 1 155 ? 26.967 -3.553 -44.678 1.00 96.25 155 GLU A C 1
ATOM 1201 O O . GLU A 1 155 ? 27.569 -3.654 -45.750 1.00 96.25 155 GLU A O 1
ATOM 1206 N N . LEU A 1 156 ? 26.843 -2.376 -44.057 1.00 95.88 156 LEU A N 1
ATOM 1207 C CA . LEU A 1 156 ? 27.413 -1.137 -44.590 1.00 95.88 156 LEU A CA 1
ATOM 1208 C C . LEU A 1 156 ? 28.943 -1.200 -44.669 1.00 95.88 156 LEU A C 1
ATOM 1210 O O . LEU A 1 156 ? 29.518 -0.751 -45.660 1.00 95.88 156 LEU A O 1
ATOM 1214 N N . GLN A 1 157 ? 29.613 -1.785 -43.673 1.00 93.38 157 GLN A N 1
ATOM 1215 C CA . GLN A 1 157 ? 31.063 -2.004 -43.705 1.00 93.38 157 GLN A CA 1
ATOM 1216 C C . GLN A 1 157 ? 31.480 -3.003 -44.791 1.00 93.38 157 GLN A C 1
ATOM 1218 O O . GLN A 1 157 ? 32.519 -2.809 -45.420 1.00 93.38 157 GLN A O 1
ATOM 1223 N N . ALA A 1 158 ? 30.679 -4.039 -45.056 1.00 92.56 158 ALA A N 1
ATOM 1224 C CA . ALA A 1 158 ? 30.932 -4.983 -46.143 1.00 92.56 158 ALA A CA 1
ATOM 1225 C C . ALA A 1 158 ? 30.789 -4.329 -47.529 1.00 92.56 158 ALA A C 1
ATOM 1227 O O . ALA A 1 158 ? 31.529 -4.672 -48.454 1.00 92.56 158 ALA A O 1
ATOM 1228 N N . LEU A 1 159 ? 29.869 -3.367 -47.667 1.00 90.62 159 LEU A N 1
ATOM 1229 C CA . LEU A 1 159 ? 29.687 -2.578 -48.887 1.00 90.62 159 LEU A CA 1
ATOM 1230 C C . LEU A 1 159 ? 30.735 -1.473 -49.055 1.00 90.62 159 LEU A C 1
ATOM 1232 O O . LEU A 1 159 ? 30.980 -1.041 -50.186 1.00 90.62 159 LEU A O 1
ATOM 1236 N N . GLN A 1 160 ? 31.368 -1.004 -47.974 1.00 87.62 160 GLN A N 1
ATOM 1237 C CA . GLN A 1 160 ? 32.439 -0.024 -48.096 1.00 87.62 160 GLN A CA 1
ATOM 1238 C C . GLN A 1 160 ? 33.616 -0.649 -48.859 1.00 87.62 160 GLN A C 1
ATOM 1240 O O . GLN A 1 160 ? 34.184 -1.656 -48.425 1.00 87.62 160 GLN A O 1
ATOM 1245 N N . PRO A 1 161 ? 34.024 -0.066 -50.003 1.00 77.50 161 PRO A N 1
ATOM 1246 C CA . PRO A 1 161 ? 35.187 -0.549 -50.721 1.00 77.50 161 PRO A CA 1
ATOM 1247 C C . PRO A 1 161 ? 36.378 -0.431 -49.777 1.00 77.50 161 PRO A C 1
ATOM 1249 O O . PRO A 1 161 ? 36.737 0.681 -49.385 1.00 77.50 161 PRO A O 1
ATOM 1252 N N . ARG A 1 162 ? 36.970 -1.578 -49.398 1.00 73.19 162 ARG A N 1
ATOM 1253 C CA . ARG A 1 162 ? 38.171 -1.622 -48.552 1.00 73.19 162 ARG A CA 1
ATOM 1254 C C . ARG A 1 162 ? 39.121 -0.525 -49.030 1.00 73.19 162 ARG A C 1
ATOM 1256 O O . ARG A 1 162 ? 39.436 -0.527 -50.229 1.00 73.19 162 ARG A O 1
ATOM 1263 N N . PRO A 1 163 ? 39.543 0.414 -48.158 1.00 69.69 163 PRO A N 1
ATOM 1264 C CA . PRO A 1 163 ? 40.446 1.474 -48.565 1.00 69.69 163 PRO A CA 1
ATOM 1265 C C . PRO A 1 163 ? 41.647 0.790 -49.199 1.00 69.69 163 PRO A C 1
ATOM 1267 O O . PRO A 1 163 ? 42.348 0.007 -48.552 1.00 69.69 163 PRO A O 1
ATOM 1270 N N . ARG A 1 164 ? 41.809 0.988 -50.513 1.00 63.44 164 ARG A N 1
ATOM 1271 C CA . ARG A 1 164 ? 42.914 0.380 -51.250 1.00 63.44 164 ARG A CA 1
ATOM 1272 C C . ARG A 1 164 ? 44.182 0.759 -50.494 1.00 63.44 164 ARG A C 1
ATOM 1274 O O . ARG A 1 164 ? 44.318 1.934 -50.146 1.00 63.44 164 ARG A O 1
ATOM 1281 N N . PRO A 1 165 ? 45.071 -0.200 -50.197 1.00 69.19 165 PRO A N 1
ATOM 1282 C CA . PRO A 1 165 ? 46.188 0.044 -49.307 1.00 69.19 165 PRO A CA 1
ATOM 1283 C C . PRO A 1 165 ? 46.959 1.269 -49.801 1.00 69.19 165 PRO A C 1
ATOM 1285 O O . PRO A 1 165 ? 47.468 1.299 -50.928 1.00 69.19 165 PRO A O 1
ATOM 1288 N N . ILE A 1 166 ? 47.010 2.287 -48.937 1.00 70.44 166 ILE A N 1
ATOM 1289 C CA . ILE A 1 166 ? 47.698 3.570 -49.153 1.00 70.44 166 ILE A CA 1
ATOM 1290 C C . ILE A 1 166 ? 49.179 3.318 -49.479 1.00 70.44 166 ILE A C 1
ATOM 1292 O O . ILE A 1 166 ? 49.821 4.130 -50.131 1.00 70.44 166 ILE A O 1
ATOM 1296 N N . LEU A 1 167 ? 49.698 2.136 -49.129 1.00 72.31 167 LEU A N 1
ATOM 1297 C CA . LEU A 1 167 ? 50.975 1.586 -49.584 1.00 72.31 167 LEU A CA 1
ATOM 1298 C C . LEU A 1 167 ? 51.201 1.755 -51.089 1.00 72.31 167 LEU A C 1
ATOM 1300 O O . LEU A 1 167 ? 52.278 2.183 -51.478 1.00 72.31 167 LEU A O 1
ATOM 1304 N N . SER A 1 168 ? 50.195 1.512 -51.934 1.00 71.12 168 SER A N 1
ATOM 1305 C CA . SER A 1 168 ? 50.333 1.714 -53.385 1.00 71.12 168 SER A CA 1
ATOM 1306 C C . SER A 1 168 ? 50.562 3.183 -53.763 1.00 71.12 168 SER A C 1
ATOM 1308 O O . SER A 1 168 ? 51.344 3.458 -54.669 1.00 71.12 168 SER A O 1
ATOM 1310 N N . HIS A 1 169 ? 49.943 4.125 -53.043 1.00 75.38 169 HIS A N 1
ATOM 1311 C CA . HIS A 1 169 ? 50.165 5.562 -53.219 1.00 75.38 169 HIS A CA 1
ATOM 1312 C C . HIS A 1 169 ? 51.515 6.007 -52.652 1.00 75.38 169 HIS A C 1
ATOM 1314 O O . HIS A 1 169 ? 52.215 6.775 -53.307 1.00 75.38 169 HIS A O 1
ATOM 1320 N N . TRP A 1 170 ? 51.920 5.492 -51.488 1.00 80.75 170 TRP A N 1
ATOM 1321 C CA . TRP A 1 170 ? 53.227 5.778 -50.891 1.00 80.75 170 TRP A CA 1
ATOM 1322 C C . TRP A 1 170 ? 54.382 5.266 -51.748 1.00 80.75 170 TRP A C 1
ATOM 1324 O O . TRP A 1 170 ? 55.355 5.986 -51.932 1.00 80.75 170 TRP A O 1
ATOM 1334 N N . LEU A 1 171 ? 54.261 4.075 -52.339 1.00 77.38 171 LEU A N 1
ATOM 1335 C CA . LEU A 1 171 ? 55.272 3.516 -53.243 1.00 77.38 171 LEU A CA 1
ATOM 1336 C C . LEU A 1 171 ? 55.403 4.362 -54.520 1.00 77.38 171 LEU A C 1
ATOM 1338 O O . LEU A 1 171 ? 56.509 4.607 -55.000 1.00 77.38 171 LEU A O 1
ATOM 1342 N N . LEU A 1 172 ? 54.281 4.881 -55.029 1.00 75.38 172 LEU A N 1
ATOM 1343 C CA . LEU A 1 172 ? 54.250 5.803 -56.169 1.00 75.38 172 LEU A CA 1
ATOM 1344 C C . LEU A 1 172 ? 54.890 7.154 -55.817 1.00 75.38 172 LEU A C 1
ATOM 1346 O O . LEU A 1 172 ? 55.678 7.685 -56.599 1.00 75.38 172 LEU A O 1
ATOM 1350 N N . LEU A 1 173 ? 54.613 7.680 -54.621 1.00 80.56 173 LEU A N 1
ATOM 1351 C CA . LEU A 1 173 ? 55.221 8.911 -54.121 1.00 80.56 173 LEU A CA 1
ATOM 1352 C C . LEU A 1 173 ? 56.733 8.739 -53.912 1.00 80.56 173 LEU A C 1
ATOM 1354 O O . LEU A 1 173 ? 57.510 9.601 -54.310 1.00 80.56 173 LEU A O 1
ATOM 1358 N N . TRP A 1 174 ? 57.162 7.605 -53.357 1.00 81.12 174 TRP A N 1
ATOM 1359 C CA . TRP A 1 174 ? 58.572 7.297 -53.119 1.00 81.12 174 TRP A CA 1
ATOM 1360 C C . TRP A 1 174 ? 59.350 7.149 -54.431 1.00 81.12 174 TRP A C 1
ATOM 1362 O O . TRP A 1 174 ? 60.432 7.714 -54.568 1.00 81.12 174 TRP A O 1
ATOM 1372 N N . MET A 1 175 ? 58.763 6.500 -55.443 1.00 73.69 175 MET A N 1
ATOM 1373 C CA . MET A 1 175 ? 59.329 6.445 -56.799 1.00 73.69 175 MET A CA 1
ATOM 1374 C C . MET A 1 175 ? 59.456 7.836 -57.440 1.00 73.69 175 MET A C 1
ATOM 1376 O O . MET A 1 175 ? 60.453 8.113 -58.105 1.00 73.69 175 MET A O 1
ATOM 1380 N N . LEU A 1 176 ? 58.481 8.729 -57.232 1.00 73.31 176 LEU A N 1
ATOM 1381 C CA . LEU A 1 176 ? 58.524 10.097 -57.762 1.00 73.31 176 LEU A CA 1
ATOM 1382 C C . LEU A 1 176 ? 59.550 10.984 -57.038 1.00 73.31 176 LEU A C 1
ATOM 1384 O O . LEU A 1 176 ? 60.246 11.764 -57.687 1.00 73.31 176 LEU A O 1
ATOM 1388 N N . PHE A 1 177 ? 59.672 10.866 -55.714 1.00 75.75 177 PHE A N 1
ATOM 1389 C CA . PHE A 1 177 ? 60.620 11.663 -54.926 1.00 75.75 177 PHE A CA 1
ATOM 1390 C C . PHE A 1 177 ? 62.058 11.134 -54.999 1.00 75.75 177 PHE A C 1
ATOM 1392 O O . PHE A 1 177 ? 62.991 11.937 -55.045 1.00 75.75 177 PHE A O 1
ATOM 1399 N N . GLY A 1 178 ? 62.252 9.816 -55.093 1.00 65.88 178 GLY A N 1
ATOM 1400 C CA . GLY A 1 178 ? 63.573 9.191 -55.205 1.00 65.88 178 GLY A CA 1
ATOM 1401 C C . GLY A 1 178 ? 64.341 9.602 -56.466 1.00 65.88 178 GLY A C 1
ATOM 1402 O O . GLY A 1 178 ? 65.563 9.706 -56.432 1.00 65.88 178 GLY A O 1
ATOM 1403 N N . GLN A 1 179 ? 63.650 9.945 -57.562 1.00 59.69 179 GLN A N 1
ATOM 1404 C CA . GLN A 1 179 ? 64.307 10.431 -58.784 1.00 59.69 179 GLN A CA 1
ATOM 1405 C C . GLN A 1 179 ? 64.900 11.842 -58.664 1.00 59.69 179 GLN A C 1
ATOM 1407 O O . GLN A 1 179 ? 65.721 12.231 -59.495 1.00 59.69 179 GLN A O 1
ATOM 1412 N N . ARG A 1 180 ? 64.512 12.628 -57.652 1.00 59.88 180 ARG A N 1
ATOM 1413 C CA . ARG A 1 180 ? 64.955 14.024 -57.524 1.00 59.88 180 ARG A CA 1
ATOM 1414 C C . ARG A 1 180 ? 66.328 14.183 -56.866 1.00 59.88 180 ARG A C 1
ATOM 1416 O O . ARG A 1 180 ? 66.906 15.257 -56.977 1.00 59.88 180 ARG A O 1
ATOM 1423 N N . GLN A 1 181 ? 66.860 13.142 -56.221 1.00 63.44 181 GLN A N 1
ATOM 1424 C CA . GLN A 1 181 ? 68.122 13.213 -55.469 1.00 63.44 181 GLN A CA 1
ATOM 1425 C C . GLN A 1 181 ? 69.384 12.841 -56.277 1.00 63.44 181 GLN A C 1
ATOM 1427 O O . GLN A 1 181 ? 70.455 12.695 -55.703 1.00 63.44 181 GLN A O 1
ATOM 1432 N N . GLY A 1 182 ? 69.310 12.734 -57.608 1.00 55.97 182 GLY A N 1
ATOM 1433 C CA . GLY A 1 182 ? 70.502 12.756 -58.477 1.00 55.97 182 GLY A CA 1
ATOM 1434 C C . GLY A 1 182 ? 71.404 11.512 -58.462 1.00 55.97 182 GLY A C 1
ATOM 1435 O O . GLY A 1 182 ? 72.309 11.425 -59.287 1.00 55.97 182 GLY A O 1
ATOM 1436 N N . ALA A 1 183 ? 71.146 10.520 -57.611 1.00 56.34 183 ALA A N 1
ATOM 1437 C CA . ALA A 1 183 ? 71.779 9.211 -57.716 1.00 56.34 183 ALA A CA 1
ATOM 1438 C C . ALA A 1 183 ? 71.088 8.421 -58.835 1.00 56.34 183 ALA A C 1
ATOM 1440 O O . ALA A 1 183 ? 69.950 7.987 -58.674 1.00 56.34 183 ALA A O 1
ATOM 1441 N N . ALA A 1 184 ? 71.740 8.277 -59.990 1.00 54.09 184 ALA A N 1
ATOM 1442 C CA . ALA A 1 184 ? 71.220 7.480 -61.095 1.00 54.09 184 ALA A CA 1
ATOM 1443 C C . ALA A 1 184 ? 71.136 6.000 -60.667 1.00 54.09 184 ALA A C 1
ATOM 1445 O O . ALA A 1 184 ? 72.180 5.370 -60.487 1.00 54.09 184 ALA A O 1
ATOM 1446 N N . PRO A 1 185 ? 69.936 5.411 -60.492 1.00 55.56 185 PRO A N 1
ATOM 1447 C CA . PRO A 1 185 ? 69.847 3.974 -60.296 1.00 55.56 185 PRO A CA 1
ATOM 1448 C C . PRO A 1 185 ? 70.281 3.271 -61.594 1.00 55.56 185 PRO A C 1
ATOM 1450 O O . PRO A 1 185 ? 70.020 3.791 -62.686 1.00 55.56 185 PRO A O 1
ATOM 1453 N N . PRO A 1 186 ? 70.912 2.086 -61.517 1.00 59.72 186 PRO A N 1
ATOM 1454 C CA . PRO A 1 186 ? 71.264 1.322 -62.706 1.00 59.72 186 PRO A CA 1
ATOM 1455 C C . PRO A 1 186 ? 69.994 1.071 -63.528 1.00 59.72 186 PRO A C 1
ATOM 1457 O O . PRO A 1 186 ? 68.996 0.576 -63.002 1.00 59.72 186 PRO A O 1
ATOM 1460 N N . ALA A 1 187 ? 70.025 1.423 -64.818 1.00 57.41 187 ALA A N 1
ATOM 1461 C CA . ALA A 1 187 ? 68.869 1.426 -65.726 1.00 57.41 187 ALA A CA 1
ATOM 1462 C C . ALA A 1 187 ? 68.107 0.082 -65.805 1.00 57.41 187 ALA A C 1
ATOM 1464 O O . ALA A 1 187 ? 66.956 0.032 -66.233 1.00 57.41 187 ALA A O 1
ATOM 1465 N N . VAL A 1 188 ? 68.730 -1.007 -65.353 1.00 57.84 188 VAL A N 1
ATOM 1466 C CA . VAL A 1 188 ? 68.146 -2.351 -65.296 1.00 57.84 188 VAL A CA 1
ATOM 1467 C C . VAL A 1 188 ? 67.107 -2.482 -64.167 1.00 57.84 188 VAL A C 1
ATOM 1469 O O . VAL A 1 188 ? 66.095 -3.159 -64.333 1.00 57.84 188 VAL A O 1
ATOM 1472 N N . SER A 1 189 ? 67.297 -1.780 -63.043 1.00 62.09 189 SER A N 1
ATOM 1473 C CA . SER A 1 189 ? 66.417 -1.868 -61.864 1.00 62.09 189 SER A CA 1
ATOM 1474 C C . SER A 1 189 ? 65.078 -1.151 -62.079 1.00 62.09 189 SER A C 1
ATOM 1476 O O . SER A 1 189 ? 64.013 -1.656 -61.717 1.00 62.09 189 SER A O 1
ATOM 1478 N N . THR A 1 190 ? 65.099 -0.004 -62.762 1.00 62.81 190 THR A N 1
ATOM 1479 C CA . THR A 1 190 ? 63.883 0.767 -63.051 1.00 62.81 190 THR A CA 1
ATOM 1480 C C . THR A 1 190 ? 62.977 0.048 -64.049 1.00 62.81 190 THR A C 1
ATOM 1482 O O . THR A 1 190 ? 61.763 0.030 -63.860 1.00 62.81 190 THR A O 1
ATOM 1485 N N . MET A 1 191 ? 63.535 -0.618 -65.063 1.00 63.16 191 MET A N 1
ATOM 1486 C CA . MET A 1 191 ? 62.749 -1.411 -66.016 1.00 63.16 191 MET A CA 1
ATOM 1487 C C . MET A 1 191 ? 62.125 -2.649 -65.361 1.00 63.16 191 MET A C 1
ATOM 1489 O O . MET A 1 191 ? 60.948 -2.919 -65.594 1.00 63.16 191 MET A O 1
ATOM 1493 N N . ALA A 1 192 ? 62.852 -3.351 -64.484 1.00 67.38 192 ALA A N 1
ATOM 1494 C CA . ALA A 1 192 ? 62.301 -4.474 -63.721 1.00 67.38 192 ALA A CA 1
ATOM 1495 C C . ALA A 1 192 ? 61.137 -4.037 -62.809 1.00 67.38 192 ALA A C 1
ATOM 1497 O O . ALA A 1 192 ? 60.084 -4.677 -62.795 1.00 67.38 192 ALA A O 1
ATOM 1498 N N . ALA A 1 193 ? 61.274 -2.894 -62.126 1.00 67.06 193 ALA A N 1
ATOM 1499 C CA . ALA A 1 193 ? 60.205 -2.320 -61.309 1.00 67.06 193 ALA A CA 1
ATOM 1500 C C . ALA A 1 193 ? 58.974 -1.923 -62.147 1.00 67.06 193 ALA A C 1
ATOM 1502 O O . ALA A 1 193 ? 57.840 -2.185 -61.747 1.00 67.06 193 ALA A O 1
ATOM 1503 N N . LEU A 1 194 ? 59.175 -1.347 -63.338 1.00 68.25 194 LEU A N 1
ATOM 1504 C CA . LEU A 1 194 ? 58.088 -0.995 -64.259 1.00 68.25 194 LEU A CA 1
ATOM 1505 C C . LEU A 1 194 ? 57.375 -2.232 -64.832 1.00 68.25 194 LEU A C 1
ATOM 1507 O O . LEU A 1 194 ? 56.158 -2.198 -65.021 1.00 68.25 194 LEU A O 1
ATOM 1511 N N . VAL A 1 195 ? 58.096 -3.332 -65.074 1.00 70.06 195 VAL A N 1
ATOM 1512 C CA . VAL A 1 195 ? 57.513 -4.616 -65.503 1.00 70.06 195 VAL A CA 1
ATOM 1513 C C . VAL A 1 195 ? 56.689 -5.251 -64.377 1.00 70.06 195 VAL A C 1
ATOM 1515 O O . VAL A 1 195 ? 55.579 -5.718 -64.635 1.00 70.06 195 VAL A O 1
ATOM 1518 N N . LEU A 1 196 ? 57.159 -5.194 -63.127 1.00 67.75 196 LEU A N 1
ATOM 1519 C CA . LEU A 1 196 ? 56.391 -5.659 -61.964 1.00 67.75 196 LEU A CA 1
ATOM 1520 C C . LEU A 1 196 ? 55.136 -4.805 -61.723 1.00 67.75 196 LEU A C 1
ATOM 1522 O O . LEU A 1 196 ? 54.051 -5.346 -61.517 1.00 67.75 196 LEU A O 1
ATOM 1526 N N . LEU A 1 197 ? 55.233 -3.478 -61.851 1.00 66.06 197 LEU A N 1
ATOM 1527 C CA . LEU A 1 197 ? 54.064 -2.589 -61.792 1.00 66.06 197 LEU A CA 1
ATOM 1528 C C . LEU A 1 197 ? 53.068 -2.865 -62.926 1.00 66.06 197 LEU A C 1
ATOM 1530 O O . LEU A 1 197 ? 51.858 -2.817 -62.703 1.00 66.06 197 LEU A O 1
ATOM 1534 N N . ARG A 1 198 ? 53.553 -3.210 -64.125 1.00 67.38 198 ARG A N 1
ATOM 1535 C CA . ARG A 1 198 ? 52.702 -3.624 -65.247 1.00 67.38 198 ARG A CA 1
ATOM 1536 C C . ARG A 1 198 ? 51.992 -4.953 -64.982 1.00 67.38 198 ARG A C 1
ATOM 1538 O O . ARG A 1 198 ? 50.876 -5.098 -65.457 1.00 67.38 198 ARG A O 1
ATOM 1545 N N . GLN A 1 199 ? 52.588 -5.893 -64.248 1.00 66.50 199 GLN A N 1
ATOM 1546 C CA . GLN A 1 199 ? 51.915 -7.138 -63.844 1.00 66.50 199 GLN A CA 1
ATOM 1547 C C . GLN A 1 199 ? 50.799 -6.864 -62.824 1.00 66.50 199 GLN A C 1
ATOM 1549 O O . GLN A 1 199 ? 49.701 -7.391 -62.960 1.00 66.50 199 GLN A O 1
ATOM 1554 N N . ILE A 1 200 ? 51.034 -5.959 -61.867 1.00 64.62 200 ILE A N 1
ATOM 1555 C CA . ILE A 1 200 ? 50.038 -5.571 -60.850 1.00 64.62 200 ILE A CA 1
ATOM 1556 C C . ILE A 1 200 ? 48.857 -4.797 -61.472 1.00 64.62 200 ILE A C 1
ATOM 1558 O O . ILE A 1 200 ? 47.729 -4.896 -60.999 1.00 64.62 200 ILE A O 1
ATOM 1562 N N . TRP A 1 201 ? 49.101 -4.032 -62.541 1.00 61.44 201 TRP A N 1
ATOM 1563 C CA . TRP A 1 201 ? 48.086 -3.230 -63.250 1.00 61.44 201 TRP A CA 1
ATOM 1564 C C . TRP A 1 201 ? 47.658 -3.838 -64.597 1.00 61.44 201 TRP A C 1
ATOM 1566 O O . TRP A 1 201 ? 46.946 -3.202 -65.384 1.00 61.44 201 TRP A O 1
ATOM 1576 N N . GLY A 1 202 ? 48.133 -5.046 -64.895 1.00 59.78 202 GLY A N 1
ATOM 1577 C CA . GLY A 1 202 ? 47.921 -5.735 -66.158 1.00 59.78 202 GLY A CA 1
ATOM 1578 C C . GLY A 1 202 ? 46.492 -6.268 -66.270 1.00 59.78 202 GLY A C 1
ATOM 1579 O O . GLY A 1 202 ? 45.897 -6.656 -65.269 1.00 59.78 202 GLY A O 1
ATOM 1580 N N . PRO A 1 203 ? 45.920 -6.323 -67.483 1.00 55.16 203 PRO A N 1
ATOM 1581 C CA . PRO A 1 203 ? 44.528 -6.718 -67.715 1.00 55.16 203 PRO A CA 1
ATOM 1582 C C . PRO A 1 203 ? 44.241 -8.210 -67.461 1.00 55.16 203 PRO A C 1
ATOM 1584 O O . PRO A 1 203 ? 43.133 -8.663 -67.726 1.00 55.16 203 PRO A O 1
ATOM 1587 N N . SER A 1 204 ? 45.213 -8.979 -66.965 1.00 53.38 204 SER A N 1
ATOM 1588 C CA . SER A 1 204 ? 45.109 -10.431 -66.788 1.00 53.38 204 SER A CA 1
ATOM 1589 C C . SER A 1 204 ? 44.279 -10.853 -65.567 1.00 53.38 204 SER A C 1
ATOM 1591 O O . SER A 1 204 ? 43.979 -12.031 -65.419 1.00 53.38 204 SER A O 1
ATOM 1593 N N . GLY A 1 205 ? 43.886 -9.916 -64.698 1.00 51.19 205 GLY A N 1
ATOM 1594 C CA . GLY A 1 205 ? 42.910 -10.167 -63.637 1.00 51.19 205 GLY A CA 1
ATOM 1595 C C . GLY A 1 205 ? 41.485 -10.002 -64.164 1.00 51.19 205 GLY A C 1
ATOM 1596 O O . GLY A 1 205 ? 40.909 -8.923 -64.059 1.00 51.19 205 GLY A O 1
ATOM 1597 N N . THR A 1 206 ? 40.914 -11.065 -64.722 1.00 50.38 206 THR A N 1
ATOM 1598 C CA . THR A 1 206 ? 39.563 -11.165 -65.313 1.00 50.38 206 THR A CA 1
ATOM 1599 C C . THR A 1 206 ? 38.393 -11.011 -64.323 1.00 50.38 206 THR A C 1
ATOM 1601 O O . THR A 1 206 ? 37.307 -11.521 -64.570 1.00 50.38 206 THR A O 1
ATOM 1604 N N . LEU A 1 207 ? 38.558 -10.291 -63.208 1.00 49.94 207 LEU A N 1
ATOM 1605 C CA . LEU A 1 207 ? 37.533 -10.187 -62.158 1.00 49.94 207 LEU A CA 1
ATOM 1606 C C . LEU A 1 207 ? 37.303 -8.759 -61.643 1.00 49.94 207 LEU A C 1
ATOM 1608 O O . LEU A 1 207 ? 37.049 -8.563 -60.459 1.00 49.94 207 LEU A O 1
ATOM 1612 N N . LEU A 1 208 ? 37.356 -7.744 -62.512 1.00 52.47 208 LEU A N 1
ATOM 1613 C CA . LEU A 1 208 ? 36.827 -6.416 -62.175 1.00 52.47 208 LEU A CA 1
ATOM 1614 C C . LEU A 1 208 ? 35.932 -5.888 -63.306 1.00 52.47 208 LEU A C 1
ATOM 1616 O O . LEU A 1 208 ? 36.420 -5.677 -64.419 1.00 52.47 208 LEU A O 1
ATOM 1620 N N . PRO A 1 209 ? 34.630 -5.666 -63.042 1.00 49.25 209 PRO A N 1
ATOM 1621 C CA . PRO A 1 209 ? 33.710 -5.135 -64.028 1.00 49.25 209 PRO A CA 1
ATOM 1622 C C . PRO A 1 209 ? 34.065 -3.684 -64.374 1.00 49.25 209 PRO A C 1
ATOM 1624 O O . PRO A 1 209 ? 34.506 -2.897 -63.537 1.00 49.25 209 PRO A O 1
ATOM 1627 N N . SER A 1 210 ? 33.858 -3.389 -65.652 1.00 51.59 210 SER A N 1
ATOM 1628 C CA . SER A 1 210 ? 33.894 -2.152 -66.442 1.00 51.59 210 SER A CA 1
ATOM 1629 C C . SER A 1 210 ? 33.453 -0.826 -65.788 1.00 51.59 210 SER A C 1
ATOM 1631 O O . SER A 1 210 ? 32.715 -0.052 -66.390 1.00 51.59 210 SER A O 1
ATOM 1633 N N . SER A 1 211 ? 33.954 -0.474 -64.608 1.00 50.06 211 SER A N 1
ATOM 1634 C CA . SER A 1 211 ? 33.944 0.910 -64.130 1.00 50.06 211 SER A CA 1
ATOM 1635 C C . SER A 1 211 ? 35.116 1.641 -64.794 1.00 50.06 211 SER A C 1
ATOM 1637 O O . SER A 1 211 ? 36.209 1.786 -64.235 1.00 50.06 211 SER A O 1
ATOM 1639 N N . THR A 1 212 ? 34.902 2.082 -66.033 1.00 57.00 212 THR A N 1
ATOM 1640 C CA . THR A 1 212 ? 35.760 3.034 -66.744 1.00 57.00 212 THR A CA 1
ATOM 1641 C C . THR A 1 212 ? 35.674 4.398 -66.064 1.00 57.00 212 THR A C 1
ATOM 1643 O O . THR A 1 212 ? 35.051 5.327 -66.572 1.00 57.00 212 THR A O 1
ATOM 1646 N N . SER A 1 213 ? 36.288 4.541 -64.890 1.00 60.47 213 SER A N 1
ATOM 1647 C CA . SER A 1 213 ? 36.484 5.861 -64.306 1.00 60.47 213 SER A CA 1
ATOM 1648 C C . SER A 1 213 ? 37.427 6.642 -65.224 1.00 60.47 213 SER A C 1
ATOM 1650 O O . SER A 1 213 ? 38.475 6.137 -65.643 1.00 60.47 213 SER A O 1
ATOM 1652 N N . ALA A 1 214 ? 37.051 7.874 -65.579 1.00 60.75 214 ALA A N 1
ATOM 1653 C CA . ALA A 1 214 ? 37.824 8.749 -66.468 1.00 60.75 214 ALA A CA 1
ATOM 1654 C C . ALA A 1 214 ? 39.303 8.853 -66.043 1.00 60.75 214 ALA A C 1
ATOM 1656 O O . ALA A 1 214 ? 40.200 8.957 -66.883 1.00 60.75 214 ALA A O 1
ATOM 1657 N N . LEU A 1 215 ? 39.567 8.709 -64.741 1.00 63.72 215 LEU A N 1
ATOM 1658 C CA . LEU A 1 215 ? 40.898 8.657 -64.152 1.00 63.72 215 LEU A CA 1
ATOM 1659 C C . LEU A 1 215 ? 41.780 7.548 -64.754 1.00 63.72 215 LEU A C 1
ATOM 1661 O O . LEU A 1 215 ? 42.940 7.794 -65.073 1.00 63.72 215 LEU A O 1
ATOM 1665 N N . GLY A 1 216 ? 41.240 6.347 -64.988 1.00 66.75 216 GLY A N 1
ATOM 1666 C CA . GLY A 1 216 ? 41.987 5.238 -65.590 1.00 66.75 216 GLY A CA 1
ATOM 1667 C C . GLY A 1 216 ? 42.416 5.523 -67.034 1.00 66.75 216 GLY A C 1
ATOM 1668 O O . GLY A 1 216 ? 43.516 5.151 -67.454 1.00 66.75 216 GLY A O 1
ATOM 1669 N N . ILE A 1 217 ? 41.587 6.250 -67.789 1.00 72.88 217 ILE A N 1
ATOM 1670 C CA . ILE A 1 217 ? 41.905 6.687 -69.157 1.00 72.88 217 ILE A CA 1
ATOM 1671 C C . ILE A 1 217 ? 42.997 7.766 -69.125 1.00 72.88 217 ILE A C 1
ATOM 1673 O O . ILE A 1 217 ? 43.942 7.709 -69.920 1.00 72.88 217 ILE A O 1
ATOM 1677 N N . PHE A 1 218 ? 42.911 8.707 -68.179 1.00 73.94 218 PHE A N 1
ATOM 1678 C CA . PHE A 1 218 ? 43.930 9.736 -67.969 1.00 73.94 218 PHE A CA 1
ATOM 1679 C C . PHE A 1 218 ? 45.280 9.138 -67.569 1.00 73.94 218 PHE A C 1
ATOM 1681 O O . PHE A 1 218 ? 46.284 9.465 -68.200 1.00 73.94 218 PHE A O 1
ATOM 1688 N N . LEU A 1 219 ? 45.313 8.197 -66.620 1.00 72.50 219 LEU A N 1
ATOM 1689 C CA . LEU A 1 219 ? 46.542 7.502 -66.231 1.00 72.50 219 LEU A CA 1
ATOM 1690 C C . LEU A 1 219 ? 47.143 6.708 -67.397 1.00 72.50 219 LEU A C 1
ATOM 1692 O O . LEU A 1 219 ? 48.348 6.781 -67.615 1.00 72.50 219 LEU A O 1
ATOM 1696 N N . ARG A 1 220 ? 46.334 6.033 -68.227 1.00 75.00 220 ARG A N 1
ATOM 1697 C CA . ARG A 1 220 ? 46.842 5.354 -69.437 1.00 75.00 220 ARG A CA 1
ATOM 1698 C C . ARG A 1 220 ? 47.420 6.322 -70.473 1.00 75.00 220 ARG A C 1
ATOM 1700 O O . ARG A 1 220 ? 48.388 5.975 -71.151 1.00 75.00 220 ARG A O 1
ATOM 1707 N N . LYS A 1 221 ? 46.833 7.511 -70.649 1.00 78.94 221 LYS A N 1
ATOM 1708 C CA . LYS A 1 221 ? 47.376 8.549 -71.548 1.00 78.94 221 LYS A CA 1
ATOM 1709 C C . LYS A 1 221 ? 48.658 9.163 -70.984 1.00 78.94 221 LYS A C 1
ATOM 1711 O O . LYS A 1 221 ? 49.628 9.297 -71.726 1.00 78.94 221 LYS A O 1
ATOM 1716 N N . ALA A 1 222 ? 48.677 9.487 -69.692 1.00 76.06 222 ALA A N 1
ATOM 1717 C CA . ALA A 1 222 ? 49.850 10.015 -69.004 1.00 76.06 222 ALA A CA 1
ATOM 1718 C C . ALA A 1 222 ? 51.008 9.013 -69.049 1.00 76.06 222 ALA A C 1
ATOM 1720 O O . ALA A 1 222 ? 52.113 9.382 -69.434 1.00 76.06 222 ALA A O 1
ATOM 1721 N N . TRP A 1 223 ? 50.730 7.732 -68.789 1.00 78.12 223 TRP A N 1
ATOM 1722 C CA . TRP A 1 223 ? 51.714 6.657 -68.879 1.00 78.12 223 TRP A CA 1
ATOM 1723 C C . TRP A 1 223 ? 52.306 6.526 -70.278 1.00 78.12 223 TRP A C 1
ATOM 1725 O O . TRP A 1 223 ? 53.520 6.471 -70.421 1.00 78.12 223 TRP A O 1
ATOM 1735 N N . ARG A 1 224 ? 51.474 6.548 -71.330 1.00 81.50 224 ARG A N 1
ATOM 1736 C CA . ARG A 1 224 ? 51.964 6.518 -72.718 1.00 81.50 224 ARG A CA 1
ATOM 1737 C C . ARG A 1 224 ? 52.868 7.708 -73.041 1.00 81.50 224 ARG A C 1
ATOM 1739 O O . ARG A 1 224 ? 53.883 7.519 -73.703 1.00 81.50 224 ARG A O 1
ATOM 1746 N N . LYS A 1 225 ? 52.544 8.910 -72.551 1.00 79.62 225 LYS A N 1
ATOM 1747 C CA . LYS A 1 225 ? 53.404 10.093 -72.724 1.00 79.62 225 LYS A CA 1
ATOM 1748 C C . LYS A 1 225 ? 54.718 9.976 -71.952 1.00 79.62 225 LYS A C 1
ATOM 1750 O O . LYS A 1 225 ? 55.760 10.327 -72.493 1.00 79.62 225 LYS A O 1
ATOM 1755 N N . LEU A 1 226 ? 54.678 9.460 -70.727 1.00 75.69 226 LEU A N 1
ATOM 1756 C CA . LEU A 1 226 ? 55.865 9.219 -69.905 1.00 75.69 226 LEU A CA 1
ATOM 1757 C C . LEU A 1 226 ? 56.774 8.159 -70.533 1.00 75.69 226 LEU A C 1
ATOM 1759 O O . LEU A 1 226 ? 57.979 8.365 -70.609 1.00 75.69 226 LEU A O 1
ATOM 1763 N N . LEU A 1 227 ? 56.195 7.079 -71.063 1.00 76.81 227 LEU A N 1
ATOM 1764 C CA . LEU A 1 227 ? 56.929 6.040 -71.780 1.00 76.81 227 LEU A CA 1
ATOM 1765 C C . LEU A 1 227 ? 57.556 6.593 -73.066 1.00 76.81 227 LEU A C 1
ATOM 1767 O O . LEU A 1 227 ? 58.718 6.324 -73.345 1.00 76.81 227 LEU A O 1
ATOM 1771 N N . ALA A 1 228 ? 56.818 7.419 -73.815 1.00 77.00 228 ALA A N 1
ATOM 1772 C CA . ALA A 1 228 ? 57.343 8.090 -74.999 1.00 77.00 228 ALA A CA 1
ATOM 1773 C C . ALA A 1 228 ? 58.500 9.041 -74.650 1.00 77.00 228 ALA A C 1
ATOM 1775 O O . ALA A 1 228 ? 59.504 9.046 -75.352 1.00 77.00 228 ALA A O 1
ATOM 1776 N N . LEU A 1 229 ? 58.401 9.800 -73.552 1.00 73.38 229 LEU A N 1
ATOM 1777 C CA . LEU A 1 229 ? 59.477 10.667 -73.053 1.00 73.38 229 LEU A CA 1
ATOM 1778 C C . LEU A 1 229 ? 60.696 9.874 -72.574 1.00 73.38 229 LEU A C 1
ATOM 1780 O O . LEU A 1 229 ? 61.822 10.266 -72.869 1.00 73.38 229 LEU A O 1
ATOM 1784 N N . ALA A 1 230 ? 60.485 8.760 -71.871 1.00 71.62 230 ALA A N 1
ATOM 1785 C CA . ALA A 1 230 ? 61.559 7.880 -71.423 1.00 71.62 230 ALA A CA 1
ATOM 1786 C C . ALA A 1 230 ? 62.302 7.271 -72.619 1.00 71.62 230 ALA A C 1
ATOM 1788 O O . ALA A 1 230 ? 63.523 7.366 -72.678 1.00 71.62 230 ALA A O 1
ATOM 1789 N N . MET A 1 231 ? 61.567 6.762 -73.615 1.00 73.38 231 MET A N 1
ATOM 1790 C CA . MET A 1 231 ? 62.144 6.252 -74.863 1.00 73.38 231 MET A CA 1
ATOM 1791 C C . MET A 1 231 ? 62.875 7.352 -75.641 1.00 73.38 231 MET A C 1
ATOM 1793 O O . MET A 1 231 ? 63.954 7.115 -76.169 1.00 73.38 231 MET A O 1
ATOM 1797 N N . ARG A 1 232 ? 62.352 8.587 -75.662 1.00 71.12 232 ARG A N 1
ATOM 1798 C CA . ARG A 1 232 ? 63.043 9.733 -76.278 1.00 71.12 232 ARG A CA 1
ATOM 1799 C C . ARG A 1 232 ? 64.335 10.096 -75.554 1.00 71.12 232 ARG A C 1
ATOM 1801 O O . ARG A 1 232 ? 65.257 10.587 -76.186 1.00 71.12 232 ARG A O 1
ATOM 1808 N N . ARG A 1 233 ? 64.413 9.871 -74.242 1.00 66.62 233 ARG A N 1
ATOM 1809 C CA . ARG A 1 233 ? 65.606 10.160 -73.439 1.00 66.62 233 ARG A CA 1
ATOM 1810 C C . ARG A 1 233 ? 66.657 9.057 -73.542 1.00 66.62 233 ARG A C 1
ATOM 1812 O O . ARG A 1 233 ? 67.839 9.370 -73.491 1.00 66.62 233 ARG A O 1
ATOM 1819 N N . THR A 1 234 ? 66.245 7.801 -73.705 1.00 63.44 234 THR A N 1
ATOM 1820 C CA . THR A 1 234 ? 67.169 6.670 -73.877 1.00 63.44 234 THR A CA 1
ATOM 1821 C C . THR A 1 234 ? 67.660 6.515 -75.314 1.00 63.44 234 THR A C 1
ATOM 1823 O O . THR A 1 234 ? 68.794 6.097 -75.504 1.00 63.44 234 THR A O 1
ATOM 1826 N N . PHE A 1 235 ? 66.862 6.897 -76.316 1.00 56.34 235 PHE A N 1
ATOM 1827 C CA . PHE A 1 235 ? 67.248 6.819 -77.734 1.00 56.34 235 PHE A CA 1
ATOM 1828 C C . PHE A 1 235 ? 67.629 8.165 -78.371 1.00 56.34 235 PHE A C 1
ATOM 1830 O O . PHE A 1 235 ? 68.111 8.188 -79.497 1.00 56.34 235 PHE A O 1
ATOM 1837 N N . GLY A 1 236 ? 67.422 9.293 -77.688 1.00 52.34 236 GLY A N 1
ATOM 1838 C CA . GLY A 1 236 ? 67.598 10.631 -78.267 1.00 52.34 236 GLY A CA 1
ATOM 1839 C C . GLY A 1 236 ? 68.957 11.299 -78.053 1.00 52.34 236 GLY A C 1
ATOM 1840 O O . GLY A 1 236 ? 69.072 12.477 -78.370 1.00 52.34 236 GLY A O 1
ATOM 1841 N N . SER A 1 237 ? 69.988 10.615 -77.536 1.00 45.31 237 SER A N 1
ATOM 1842 C CA . SER A 1 237 ? 71.323 11.227 -77.345 1.00 45.31 237 SER A CA 1
ATOM 1843 C C . SER A 1 237 ? 72.183 11.289 -78.623 1.00 45.31 237 SER A C 1
ATOM 1845 O O . SER A 1 237 ? 73.401 11.405 -78.537 1.00 45.31 237 SER A O 1
ATOM 1847 N N . LEU A 1 238 ? 71.563 11.209 -79.802 1.00 47.09 238 LEU A N 1
ATOM 1848 C CA . LEU A 1 238 ? 72.200 11.340 -81.117 1.00 47.09 238 LEU A CA 1
ATOM 1849 C C . LEU A 1 238 ? 71.395 12.307 -81.997 1.00 47.09 238 LEU A C 1
ATOM 1851 O O . LEU A 1 238 ? 70.966 11.964 -83.090 1.00 47.09 238 LEU A O 1
ATOM 1855 N N . GLN A 1 239 ? 71.138 13.518 -81.503 1.00 40.28 239 GLN A N 1
ATOM 1856 C CA . GLN A 1 239 ? 70.905 14.673 -82.374 1.00 40.28 239 GLN A CA 1
ATOM 1857 C C . GLN A 1 239 ? 70.992 15.968 -81.565 1.00 40.28 239 GLN A C 1
ATOM 1859 O O . GLN A 1 239 ? 70.041 16.403 -80.917 1.00 40.28 239 GLN A O 1
ATOM 1864 N N . GLU A 1 240 ? 72.170 16.582 -81.603 1.00 40.16 240 GLU A N 1
ATOM 1865 C CA . GLU A 1 240 ? 72.353 17.986 -81.259 1.00 40.16 240 GLU A CA 1
ATOM 1866 C C . GLU A 1 240 ? 71.687 18.855 -82.331 1.00 40.16 240 GLU A C 1
ATOM 1868 O O . GLU A 1 240 ? 71.993 18.716 -83.508 1.00 40.16 240 GLU A O 1
ATOM 1873 N N . THR A 1 241 ? 70.810 19.778 -81.933 1.00 38.78 241 THR A N 1
ATOM 1874 C CA . THR A 1 241 ? 70.719 21.122 -82.535 1.00 38.78 241 THR A CA 1
ATOM 1875 C C . THR A 1 241 ? 70.086 22.109 -81.539 1.00 38.78 241 THR A C 1
ATOM 1877 O O . THR A 1 241 ? 69.333 21.694 -80.651 1.00 38.78 241 THR A O 1
ATOM 1880 N N . PRO A 1 242 ? 70.430 23.411 -81.613 1.00 48.41 242 PRO A N 1
ATOM 1881 C CA . PRO A 1 242 ? 70.274 24.341 -80.500 1.00 48.41 242 PRO A CA 1
ATOM 1882 C C . PRO A 1 242 ? 68.994 25.197 -80.534 1.00 48.41 242 PRO A C 1
ATOM 1884 O O . PRO A 1 242 ? 68.442 25.512 -81.581 1.00 48.41 242 PRO A O 1
ATOM 1887 N N . ARG A 1 243 ? 68.600 25.606 -79.318 1.00 37.03 243 ARG A N 1
ATOM 1888 C CA . ARG A 1 243 ? 67.921 26.849 -78.885 1.00 37.03 243 ARG A CA 1
ATOM 1889 C C . ARG A 1 243 ? 67.198 27.706 -79.938 1.00 37.03 243 ARG A C 1
ATOM 1891 O O . ARG A 1 243 ? 67.864 28.395 -80.696 1.00 37.03 243 ARG A O 1
ATOM 1898 N N . VAL A 1 244 ? 65.894 27.927 -79.715 1.00 34.00 244 VAL A N 1
ATOM 1899 C CA . VAL A 1 244 ? 65.273 29.271 -79.732 1.00 34.00 244 VAL A CA 1
ATOM 1900 C C . VAL A 1 244 ? 64.193 29.359 -78.638 1.00 34.00 244 VAL A C 1
ATOM 1902 O O . VAL A 1 244 ? 63.360 28.470 -78.479 1.00 34.00 244 VAL A O 1
ATOM 1905 N N . HIS A 1 245 ? 64.270 30.426 -77.841 1.00 35.94 245 HIS A N 1
ATOM 1906 C CA . HIS A 1 245 ? 63.282 30.892 -76.864 1.00 35.94 245 HIS A CA 1
ATOM 1907 C C . HIS A 1 245 ? 61.971 31.327 -77.537 1.00 35.94 245 HIS A C 1
ATOM 1909 O O . HIS A 1 245 ? 62.026 31.999 -78.558 1.00 35.94 245 HIS A O 1
ATOM 1915 N N . SER A 1 246 ? 60.819 31.145 -76.883 1.00 34.97 246 SER A N 1
ATOM 1916 C CA . SER A 1 246 ? 60.101 32.232 -76.180 1.00 34.97 246 SER A CA 1
ATOM 1917 C C . SER A 1 246 ? 58.599 31.955 -75.982 1.00 34.97 246 SER A C 1
ATOM 1919 O O . SER A 1 246 ? 57.897 31.595 -76.911 1.00 34.97 246 SER A O 1
ATOM 1921 N N . ARG A 1 247 ? 58.185 32.171 -74.721 1.00 35.31 247 ARG A N 1
ATOM 1922 C CA . ARG A 1 247 ? 56.969 32.840 -74.205 1.00 35.31 247 ARG A CA 1
ATOM 1923 C C . ARG A 1 247 ? 55.550 32.381 -74.589 1.00 35.31 247 ARG A C 1
ATOM 1925 O O . ARG A 1 247 ? 55.283 31.857 -75.651 1.00 35.31 247 ARG A O 1
ATOM 1932 N N . GLU A 1 248 ? 54.665 32.733 -73.645 1.00 33.69 248 GLU A N 1
ATOM 1933 C CA . GLU A 1 248 ? 53.206 32.905 -73.746 1.00 33.69 248 GLU A CA 1
ATOM 1934 C C . GLU A 1 248 ? 52.299 31.691 -73.473 1.00 33.69 248 GLU A C 1
ATOM 1936 O O . GLU A 1 248 ? 51.989 30.890 -74.343 1.00 33.69 248 GLU A O 1
ATOM 1941 N N . LEU A 1 249 ? 51.800 31.585 -72.229 1.00 40.19 249 LEU A N 1
ATOM 1942 C CA . LEU A 1 249 ? 50.450 32.060 -71.854 1.00 40.19 249 LEU A CA 1
ATOM 1943 C C . LEU A 1 249 ? 50.064 31.564 -70.448 1.00 40.19 249 LEU A C 1
ATOM 1945 O O . LEU A 1 249 ? 49.535 30.474 -70.248 1.00 40.19 249 LEU A O 1
ATOM 1949 N N . THR A 1 250 ? 50.302 32.420 -69.460 1.00 39.56 250 THR A N 1
ATOM 1950 C CA . THR A 1 250 ? 49.589 32.447 -68.180 1.00 39.56 250 THR A CA 1
ATOM 1951 C C . THR A 1 250 ? 48.318 33.269 -68.351 1.00 39.56 250 THR A C 1
ATOM 1953 O O . THR A 1 250 ? 48.420 34.482 -68.503 1.00 39.56 250 THR A O 1
ATOM 1956 N N . ALA A 1 251 ? 47.141 32.644 -68.289 1.00 36.31 251 ALA A N 1
ATOM 1957 C CA . ALA A 1 251 ? 45.904 33.281 -67.833 1.00 36.31 251 ALA A CA 1
ATOM 1958 C C . ALA A 1 251 ? 44.781 32.245 -67.674 1.00 36.31 251 ALA A C 1
ATOM 1960 O O . ALA A 1 251 ? 44.596 31.397 -68.541 1.00 36.31 251 ALA A O 1
ATOM 1961 N N . ARG A 1 252 ? 43.964 32.452 -66.630 1.00 35.00 252 ARG A N 1
ATOM 1962 C CA . ARG A 1 252 ? 42.656 31.833 -66.329 1.00 35.00 252 ARG A CA 1
ATOM 1963 C C . ARG A 1 252 ? 42.723 30.500 -65.572 1.00 35.00 252 ARG A C 1
ATOM 1965 O O . ARG A 1 252 ? 42.929 29.449 -66.153 1.00 35.00 252 ARG A O 1
ATOM 1972 N N . PHE A 1 253 ? 42.507 30.537 -64.260 1.00 35.12 253 PHE A N 1
ATOM 1973 C CA . PHE A 1 253 ? 41.154 30.508 -63.698 1.00 35.12 253 PHE A CA 1
ATOM 1974 C C . PHE A 1 253 ? 41.200 30.953 -62.231 1.00 35.12 253 PHE A C 1
ATOM 1976 O O . PHE A 1 253 ? 41.919 30.396 -61.407 1.00 35.12 253 PHE A O 1
ATOM 1983 N N . SER A 1 254 ? 40.449 32.013 -61.960 1.00 37.19 254 SER A N 1
ATOM 1984 C CA . SER A 1 254 ? 40.146 32.577 -60.653 1.00 37.19 254 SER A CA 1
ATOM 1985 C C . SER A 1 254 ? 38.626 32.526 -60.511 1.00 37.19 254 SER A C 1
ATOM 1987 O O . SER A 1 254 ? 37.934 32.714 -61.510 1.00 37.19 254 SER A O 1
ATOM 1989 N N . VAL A 1 255 ? 38.163 32.346 -59.274 1.00 38.94 255 VAL A N 1
ATOM 1990 C CA . VAL A 1 255 ? 36.784 32.543 -58.792 1.00 38.94 255 VAL A CA 1
ATOM 1991 C C . VAL A 1 255 ? 35.753 31.489 -59.213 1.00 38.94 255 VAL A C 1
ATOM 1993 O O . VAL A 1 255 ? 35.194 31.577 -60.294 1.00 38.94 255 VAL A O 1
ATOM 1996 N N . GLU A 1 256 ? 35.412 30.581 -58.288 1.00 35.03 256 GLU A N 1
ATOM 1997 C CA . GLU A 1 256 ? 34.005 30.304 -57.935 1.00 35.03 256 GLU A CA 1
ATOM 1998 C C . GLU A 1 256 ? 33.912 29.506 -56.621 1.00 35.03 256 GLU A C 1
ATOM 2000 O O . GLU A 1 256 ? 33.866 28.280 -56.594 1.00 35.03 256 GLU A O 1
ATOM 2005 N N . SER A 1 257 ? 33.903 30.234 -55.503 1.00 39.09 257 SER A N 1
ATOM 2006 C CA . SER A 1 257 ? 33.547 29.707 -54.182 1.00 39.09 257 SER A CA 1
ATOM 2007 C C . SER A 1 257 ? 32.601 30.696 -53.519 1.00 39.09 257 SER A C 1
ATOM 2009 O O . SER A 1 257 ? 33.038 31.521 -52.724 1.00 39.09 257 SER A O 1
ATOM 2011 N N . GLN A 1 258 ? 31.314 30.654 -53.865 1.00 37.59 258 GLN A N 1
ATOM 2012 C CA . GLN A 1 258 ? 30.242 31.146 -52.999 1.00 37.59 258 GLN A CA 1
ATOM 2013 C C . GLN A 1 258 ? 28.868 30.732 -53.529 1.00 37.59 258 GLN A C 1
ATOM 2015 O O . GLN A 1 258 ? 28.611 30.803 -54.723 1.00 37.59 258 GLN A O 1
ATOM 2020 N N . LYS A 1 259 ? 27.989 30.416 -52.570 1.00 38.28 259 LYS A N 1
ATOM 2021 C CA . LYS A 1 259 ? 26.563 30.064 -52.670 1.00 38.28 259 LYS A CA 1
ATOM 2022 C C . LYS A 1 259 ? 26.254 28.618 -53.042 1.00 38.28 259 LYS A C 1
ATOM 2024 O O . LYS A 1 259 ? 26.271 28.239 -54.202 1.00 38.28 259 LYS A O 1
ATOM 2029 N N . LEU A 1 260 ? 25.855 27.867 -52.018 1.00 36.75 260 LEU A N 1
ATOM 2030 C CA . LEU A 1 260 ? 24.492 27.347 -51.806 1.00 36.75 260 LEU A CA 1
ATOM 2031 C C . LEU A 1 260 ? 24.543 26.595 -50.455 1.00 36.75 260 LEU A C 1
ATOM 2033 O O . LEU A 1 260 ? 25.379 25.722 -50.270 1.00 36.75 260 LEU A O 1
ATOM 2037 N N . SER A 1 261 ? 23.947 27.154 -49.389 1.00 34.12 261 SER A N 1
ATOM 2038 C CA . SER A 1 261 ? 22.596 26.806 -48.892 1.00 34.12 261 SER A CA 1
ATOM 2039 C C . SER A 1 261 ? 22.511 25.353 -48.402 1.00 34.12 261 SER A C 1
ATOM 2041 O O . SER A 1 261 ? 22.933 24.456 -49.109 1.00 34.12 261 SER A O 1
ATOM 2043 N N . ALA A 1 262 ? 21.908 24.981 -47.285 1.00 35.62 262 ALA A N 1
ATOM 2044 C CA . ALA A 1 262 ? 21.165 25.659 -46.241 1.00 35.62 262 ALA A CA 1
ATOM 2045 C C . ALA A 1 262 ? 20.846 24.582 -45.181 1.00 35.62 262 ALA A C 1
ATOM 2047 O O . ALA A 1 262 ? 20.930 23.387 -45.454 1.00 35.62 262 ALA A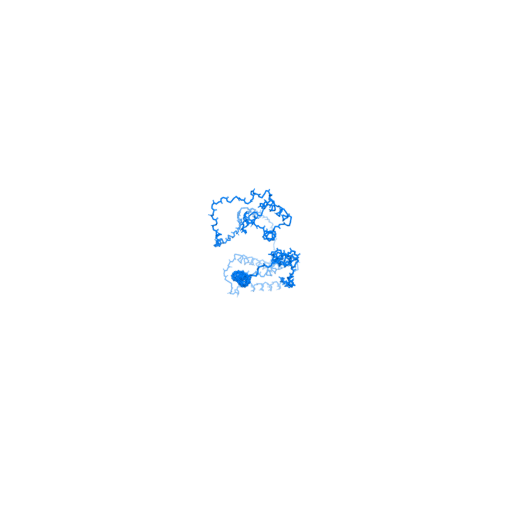 O 1
ATOM 2048 N N . SER A 1 263 ? 20.429 25.048 -44.003 1.00 35.31 263 SER A N 1
ATOM 2049 C CA . SER A 1 263 ? 19.517 24.372 -43.071 1.00 35.31 263 SER A CA 1
ATOM 2050 C C . SER A 1 263 ? 19.881 22.961 -42.594 1.00 35.31 263 SER A C 1
ATOM 2052 O O . SER A 1 263 ? 19.463 21.956 -43.163 1.00 35.31 263 SER A O 1
ATOM 2054 N N . ILE A 1 264 ? 20.525 22.910 -41.430 1.00 42.44 264 ILE A N 1
ATOM 2055 C CA . ILE A 1 264 ? 20.384 21.801 -40.486 1.00 42.44 264 ILE A CA 1
ATOM 2056 C C . ILE A 1 264 ? 19.157 22.121 -39.615 1.00 42.44 264 ILE A C 1
ATOM 2058 O O . ILE A 1 264 ? 19.230 23.072 -38.833 1.00 42.44 264 ILE A O 1
ATOM 2062 N N . PRO A 1 265 ? 18.030 21.393 -39.704 1.00 45.06 265 PRO A N 1
ATOM 2063 C CA . PRO A 1 265 ? 17.049 21.409 -38.633 1.00 45.06 265 PRO A CA 1
ATOM 2064 C C . PRO A 1 265 ? 17.521 20.470 -37.519 1.00 45.06 265 PRO A C 1
ATOM 2066 O O . PRO A 1 265 ? 17.675 19.264 -37.711 1.00 45.06 265 PRO A O 1
ATOM 2069 N N . ALA A 1 266 ? 17.743 21.037 -36.336 1.00 40.72 266 ALA A N 1
ATOM 2070 C CA . ALA A 1 266 ? 17.881 20.283 -35.102 1.00 40.72 266 ALA A CA 1
ATOM 2071 C C . ALA A 1 266 ? 16.545 19.588 -34.795 1.00 40.72 266 ALA A C 1
ATOM 2073 O O . ALA A 1 266 ? 15.574 20.223 -34.382 1.00 40.72 266 ALA A O 1
ATOM 2074 N N . SER A 1 267 ? 16.482 18.276 -35.020 1.00 36.25 267 SER A N 1
ATOM 2075 C CA . SER A 1 267 ? 15.346 17.448 -34.628 1.00 36.25 267 SER A CA 1
ATOM 2076 C C . SER A 1 267 ? 15.387 17.201 -33.118 1.00 36.25 267 SER A C 1
ATOM 2078 O O . SER A 1 267 ? 16.017 16.265 -32.628 1.00 36.25 267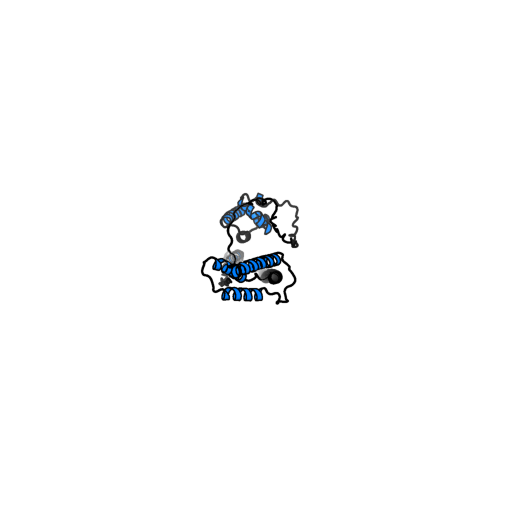 SER A O 1
ATOM 2080 N N . SER A 1 268 ? 14.692 18.069 -32.385 1.00 42.09 268 SER A N 1
ATOM 2081 C CA . SER A 1 268 ? 14.189 17.815 -31.036 1.00 42.09 268 SER A CA 1
ATOM 2082 C C . SER A 1 268 ? 13.155 16.686 -31.103 1.00 42.09 268 SER A C 1
ATOM 2084 O O . SER A 1 268 ? 11.984 16.908 -31.411 1.00 42.09 268 SER A O 1
ATOM 2086 N N . SER A 1 269 ? 13.596 15.450 -30.863 1.00 34.91 269 SER A N 1
ATOM 2087 C CA . SER A 1 269 ? 12.706 14.302 -30.683 1.00 34.91 269 SER A CA 1
ATOM 2088 C C . SER A 1 269 ? 12.164 14.311 -29.256 1.00 34.91 269 SER A C 1
ATOM 2090 O O . SER A 1 269 ? 12.663 13.627 -28.363 1.00 34.91 269 SER A O 1
ATOM 2092 N N . LYS A 1 270 ? 11.126 15.121 -29.047 1.00 44.06 270 LYS A N 1
ATOM 2093 C CA . LYS A 1 270 ? 10.232 15.054 -27.892 1.00 44.06 270 LYS A CA 1
ATOM 2094 C C . LYS A 1 270 ? 9.365 13.802 -28.074 1.00 44.06 270 LYS A C 1
ATOM 2096 O O . LYS A 1 270 ? 8.304 13.861 -28.687 1.00 44.06 270 LYS A O 1
ATOM 2101 N N . VAL A 1 271 ? 9.862 12.651 -27.619 1.00 39.00 271 VAL A N 1
ATOM 2102 C CA . VAL A 1 271 ? 9.078 11.410 -27.570 1.00 39.00 271 VAL A CA 1
ATOM 2103 C C . VAL A 1 271 ? 7.975 11.624 -26.542 1.00 39.00 271 VAL A C 1
ATOM 2105 O O . VAL A 1 271 ? 8.228 11.729 -25.343 1.00 39.00 271 VAL A O 1
ATOM 2108 N N . ALA A 1 272 ? 6.753 11.772 -27.046 1.00 42.62 272 ALA A N 1
ATOM 2109 C CA . ALA A 1 272 ? 5.543 11.755 -26.252 1.00 42.62 272 ALA A CA 1
ATOM 2110 C C . ALA A 1 272 ? 5.465 10.407 -25.526 1.00 42.62 272 ALA A C 1
ATOM 2112 O O . ALA A 1 272 ? 5.360 9.356 -26.157 1.00 42.62 272 ALA A O 1
ATOM 2113 N N . ALA A 1 273 ? 5.544 10.454 -24.199 1.00 38.28 273 ALA A N 1
ATOM 2114 C CA . ALA A 1 273 ? 5.177 9.330 -23.359 1.00 38.28 273 ALA A CA 1
ATOM 2115 C C . ALA A 1 273 ? 3.708 8.966 -23.647 1.00 38.28 273 ALA A C 1
ATOM 2117 O O . ALA A 1 273 ? 2.868 9.874 -23.710 1.00 38.28 273 ALA A O 1
ATOM 2118 N N . PRO A 1 274 ? 3.369 7.679 -23.833 1.00 40.94 274 PRO A N 1
ATOM 2119 C CA . PRO A 1 274 ? 1.981 7.269 -23.921 1.00 40.94 274 PRO A CA 1
ATOM 2120 C C . PRO A 1 274 ? 1.311 7.600 -22.587 1.00 40.94 274 PRO A C 1
ATOM 2122 O O . PRO A 1 274 ? 1.694 7.098 -21.531 1.00 40.94 274 PRO A O 1
ATOM 2125 N N . LYS A 1 275 ? 0.319 8.489 -22.644 1.00 40.25 275 LYS A N 1
ATOM 2126 C CA . LYS A 1 275 ? -0.617 8.748 -21.556 1.00 40.25 275 LYS A CA 1
ATOM 2127 C C . LYS A 1 275 ? -1.467 7.487 -21.396 1.00 40.25 275 LYS A C 1
ATOM 2129 O O . LYS A 1 275 ? -2.520 7.359 -22.008 1.00 40.25 275 LYS A O 1
ATOM 2134 N N . ILE A 1 276 ? -0.944 6.521 -20.646 1.00 40.84 276 ILE A N 1
ATOM 2135 C CA . ILE A 1 276 ? -1.708 5.386 -20.140 1.00 40.84 276 ILE A CA 1
ATOM 2136 C C . ILE A 1 276 ? -2.655 5.985 -19.107 1.00 40.84 276 ILE A C 1
ATOM 2138 O O . ILE A 1 276 ? -2.247 6.396 -18.021 1.00 40.84 276 ILE A O 1
ATOM 2142 N N . GLU A 1 277 ? -3.913 6.126 -19.504 1.00 34.41 277 GLU A N 1
ATOM 2143 C CA . GLU A 1 277 ? -5.022 6.377 -18.599 1.00 34.41 277 GLU A CA 1
ATOM 2144 C C . GLU A 1 277 ? -5.154 5.152 -17.694 1.00 34.41 277 GLU A C 1
ATOM 2146 O O . GLU A 1 277 ? -5.866 4.195 -17.989 1.00 34.41 277 GLU A O 1
ATOM 2151 N N . SER A 1 278 ? -4.407 5.159 -16.590 1.00 42.34 278 SER A N 1
ATOM 2152 C CA . SER A 1 278 ? -4.741 4.338 -15.436 1.00 42.34 278 SER A CA 1
ATOM 2153 C C . SER A 1 278 ? -6.189 4.662 -15.064 1.00 42.34 278 SER A C 1
ATOM 2155 O O . SER A 1 278 ? -6.504 5.850 -14.929 1.00 42.34 278 SER A O 1
ATOM 2157 N N . PRO A 1 279 ? -7.079 3.669 -14.895 1.00 44.19 279 PRO A N 1
ATOM 2158 C CA . PRO A 1 279 ? -8.407 3.925 -14.371 1.00 44.19 279 PRO A CA 1
ATOM 2159 C C . PRO A 1 279 ? -8.220 4.484 -12.962 1.00 44.19 279 PRO A C 1
ATOM 2161 O O . PRO A 1 279 ? -7.896 3.761 -12.020 1.00 44.19 279 PRO A O 1
ATOM 2164 N N . ALA A 1 280 ? -8.343 5.804 -12.844 1.00 39.59 280 ALA A N 1
ATOM 2165 C CA . ALA A 1 280 ? -8.408 6.481 -11.572 1.00 39.59 280 ALA A CA 1
ATOM 2166 C C . ALA A 1 280 ? -9.622 5.900 -10.850 1.00 39.59 280 ALA A C 1
ATOM 2168 O O . ALA A 1 280 ? -10.765 6.170 -11.219 1.00 39.59 280 ALA A O 1
ATOM 2169 N N . LEU A 1 281 ? -9.353 5.057 -9.853 1.00 40.59 281 LEU A N 1
ATOM 2170 C CA . LEU A 1 281 ? -10.276 4.797 -8.763 1.00 40.59 281 LEU A CA 1
ATOM 2171 C C . LEU A 1 281 ? -10.687 6.169 -8.240 1.00 40.59 281 LEU A C 1
ATOM 2173 O O . LEU A 1 281 ? -9.914 6.848 -7.564 1.00 40.59 281 LEU A O 1
ATOM 2177 N N . GLN A 1 282 ? -11.869 6.611 -8.661 1.00 37.75 282 GLN A N 1
ATOM 2178 C CA . GLN A 1 282 ? -12.484 7.808 -8.130 1.00 37.75 282 GLN A CA 1
ATOM 2179 C C . GLN A 1 282 ? -12.587 7.582 -6.619 1.00 37.75 282 GLN A C 1
ATOM 2181 O O . GLN A 1 282 ? -13.144 6.556 -6.210 1.00 37.75 282 GLN A O 1
ATOM 2186 N N . PRO A 1 283 ? -12.015 8.464 -5.781 1.00 44.03 283 PRO A N 1
ATOM 2187 C CA . PRO A 1 283 ? -12.273 8.382 -4.357 1.00 44.03 283 PRO A CA 1
ATOM 2188 C C . PRO A 1 283 ? -13.795 8.438 -4.159 1.00 44.03 283 PRO A C 1
ATOM 2190 O O . PRO A 1 283 ? -14.470 9.144 -4.916 1.00 44.03 283 PRO A O 1
ATOM 2193 N N . PRO A 1 284 ? -14.348 7.669 -3.205 1.00 43.06 284 PRO A N 1
ATOM 2194 C CA . PRO A 1 284 ? -15.779 7.646 -2.947 1.00 43.06 284 PRO A CA 1
ATOM 2195 C C . PRO A 1 284 ? -16.303 9.078 -2.872 1.00 43.06 284 PRO A C 1
ATOM 2197 O O . PRO A 1 284 ? -15.741 9.929 -2.183 1.00 43.06 284 PRO A O 1
ATOM 2200 N N . ASN A 1 285 ? -17.329 9.347 -3.673 1.00 41.19 285 ASN A N 1
ATOM 2201 C CA . ASN A 1 285 ? -17.935 10.656 -3.818 1.00 41.19 285 ASN A CA 1
ATOM 2202 C C . ASN A 1 285 ? -18.653 11.010 -2.506 1.00 41.19 285 ASN A C 1
ATOM 2204 O O . ASN A 1 285 ? -19.839 10.738 -2.341 1.00 41.19 285 ASN A O 1
ATOM 2208 N N . TRP A 1 286 ? -17.916 11.581 -1.552 1.00 48.34 286 TRP A N 1
ATOM 2209 C CA . TRP A 1 286 ? -18.433 12.170 -0.315 1.00 48.34 286 TRP A CA 1
ATOM 2210 C C . TRP A 1 286 ? -19.107 13.521 -0.605 1.00 48.34 286 TRP A C 1
ATOM 2212 O O . TRP A 1 286 ? -18.814 14.525 0.041 1.00 48.34 286 TRP A O 1
ATOM 2222 N N . SER A 1 287 ? -19.991 13.568 -1.605 1.00 39.69 287 SER A N 1
ATOM 2223 C CA . SER A 1 287 ? -20.799 14.741 -1.945 1.00 39.69 287 SER A CA 1
ATOM 2224 C C . SER A 1 287 ? -21.970 14.879 -0.967 1.00 39.69 287 SER A C 1
ATOM 2226 O O . SER A 1 287 ? -23.136 14.803 -1.348 1.00 39.69 287 SER A O 1
ATOM 2228 N N . GLY A 1 288 ? -21.645 15.027 0.318 1.00 46.50 288 GLY A N 1
ATOM 2229 C CA . GLY A 1 288 ? -22.512 15.699 1.274 1.00 46.50 288 GLY A CA 1
ATOM 2230 C C . GLY A 1 288 ? -22.275 17.190 1.095 1.00 46.50 288 GLY A C 1
ATOM 2231 O O . GLY A 1 288 ? -21.209 17.689 1.444 1.00 46.50 288 GLY A O 1
ATOM 2232 N N . ASP A 1 289 ? -23.240 17.868 0.485 1.00 44.22 289 ASP A N 1
ATOM 2233 C CA . ASP A 1 289 ? -23.205 19.268 0.040 1.00 44.22 289 ASP A CA 1
ATOM 2234 C C . ASP A 1 289 ? -23.299 20.271 1.214 1.00 44.22 289 ASP A C 1
ATOM 2236 O O . ASP A 1 289 ? -23.942 21.318 1.141 1.00 44.22 289 ASP A O 1
ATOM 2240 N N . GLU A 1 290 ? -22.659 19.950 2.338 1.00 51.62 290 GLU A N 1
ATOM 2241 C CA . GLU A 1 290 ? -22.334 20.925 3.365 1.00 51.62 290 GLU A CA 1
ATOM 2242 C C . GLU A 1 290 ? -21.009 21.554 2.970 1.00 51.62 290 GLU A C 1
ATOM 2244 O O . GLU A 1 290 ? -19.989 20.877 2.843 1.00 51.62 290 GLU A O 1
ATOM 2249 N N . LYS A 1 291 ? -21.033 22.864 2.720 1.00 56.06 291 LYS A N 1
ATOM 2250 C CA . LYS A 1 291 ? -19.869 23.681 2.372 1.00 56.06 291 LYS A CA 1
ATOM 2251 C C . LYS A 1 291 ? -18.767 23.493 3.420 1.00 56.06 291 LYS A C 1
ATOM 2253 O O . LYS A 1 291 ? -18.691 24.266 4.376 1.00 56.06 291 LYS A O 1
ATOM 2258 N N . LYS A 1 292 ? -17.910 22.484 3.229 1.00 58.47 292 LYS A N 1
ATOM 2259 C CA . LYS A 1 292 ? -16.698 22.253 4.012 1.00 58.47 292 LYS A CA 1
ATOM 2260 C C . LYS A 1 292 ? -15.857 23.509 3.867 1.00 58.47 292 LYS A C 1
ATOM 2262 O O . LYS A 1 292 ? -15.243 23.735 2.823 1.00 58.47 292 LYS A O 1
ATOM 2267 N N . ARG A 1 293 ? -15.893 24.377 4.881 1.00 62.09 293 ARG A N 1
ATOM 2268 C CA . ARG A 1 293 ? -14.949 25.489 4.951 1.00 62.09 293 ARG A CA 1
ATOM 2269 C C . ARG A 1 293 ? -13.557 24.863 4.896 1.00 62.09 293 ARG A C 1
ATOM 2271 O O . ARG A 1 293 ? -13.321 23.895 5.624 1.00 62.09 293 ARG A O 1
ATOM 2278 N N . PRO A 1 294 ? -12.672 25.339 4.009 1.00 69.38 294 PRO A N 1
ATOM 2279 C CA . PRO A 1 294 ? -11.328 24.800 3.926 1.00 69.38 294 PRO A CA 1
ATOM 2280 C C . PRO A 1 294 ? -10.680 24.904 5.306 1.00 69.38 294 PRO A C 1
ATOM 2282 O O . PRO A 1 294 ? -10.774 25.940 5.966 1.00 69.38 294 PRO A O 1
ATOM 2285 N N . LEU A 1 295 ? -10.046 23.810 5.730 1.00 65.75 295 LEU A N 1
ATOM 2286 C CA . LEU A 1 295 ? -9.430 23.639 7.049 1.00 65.75 295 LEU A CA 1
ATOM 2287 C C . LEU A 1 295 ? -8.503 24.815 7.430 1.00 65.75 295 LEU A C 1
ATOM 2289 O O . LEU A 1 295 ? -8.372 25.146 8.604 1.00 65.75 295 LEU A O 1
ATOM 2293 N N . GLY A 1 296 ? -7.920 25.485 6.427 1.00 60.31 296 GLY A N 1
ATOM 2294 C CA . GLY A 1 296 ? -7.021 26.630 6.589 1.00 60.31 296 GLY A CA 1
ATOM 2295 C C . GLY A 1 296 ? -7.656 27.918 7.130 1.00 60.31 296 GLY A C 1
ATOM 2296 O O . GLY A 1 296 ? -6.927 28.810 7.538 1.00 60.31 296 GLY A O 1
ATOM 2297 N N . GLN A 1 297 ? -8.989 28.059 7.187 1.00 66.19 297 GLN A N 1
ATOM 2298 C CA . GLN A 1 297 ? -9.590 29.296 7.725 1.00 66.19 297 GLN A CA 1
ATOM 2299 C C . GLN A 1 297 ? -9.575 29.396 9.256 1.00 66.19 297 GLN A C 1
ATOM 2301 O O . GLN A 1 297 ? -9.530 30.508 9.779 1.00 66.19 297 GLN A O 1
ATOM 2306 N N . ASP A 1 298 ? -9.601 28.269 9.970 1.00 62.94 298 ASP A N 1
ATOM 2307 C CA . ASP A 1 298 ? -9.657 28.267 11.440 1.00 62.94 298 ASP A CA 1
ATOM 2308 C C . ASP A 1 298 ? -8.272 28.061 12.083 1.00 62.94 298 ASP A C 1
ATOM 2310 O O . ASP A 1 298 ? -8.030 28.483 13.215 1.00 62.94 298 ASP A O 1
ATOM 2314 N N . LEU A 1 299 ? -7.327 27.476 11.343 1.00 71.25 299 LEU A N 1
ATOM 2315 C CA . LEU A 1 299 ? -5.925 27.347 11.736 1.00 71.25 299 LEU A CA 1
ATOM 2316 C C . LEU A 1 299 ? -5.164 28.601 11.285 1.00 71.25 299 LEU A C 1
ATOM 2318 O O . LEU A 1 299 ? -4.581 28.645 10.213 1.00 71.25 299 LEU A O 1
ATOM 2322 N N . THR A 1 300 ? -5.175 29.637 12.123 1.00 68.81 300 THR A N 1
ATOM 2323 C CA . THR A 1 300 ? -4.635 30.983 11.825 1.00 68.81 300 THR A CA 1
ATOM 2324 C C . THR A 1 300 ? -3.120 31.048 11.580 1.00 68.81 300 THR A C 1
ATOM 2326 O O . THR A 1 300 ? -2.611 32.112 11.226 1.00 68.81 300 THR A O 1
ATOM 2329 N N . ASP A 1 301 ? -2.381 29.953 11.772 1.00 80.44 301 ASP A N 1
ATOM 2330 C CA . ASP A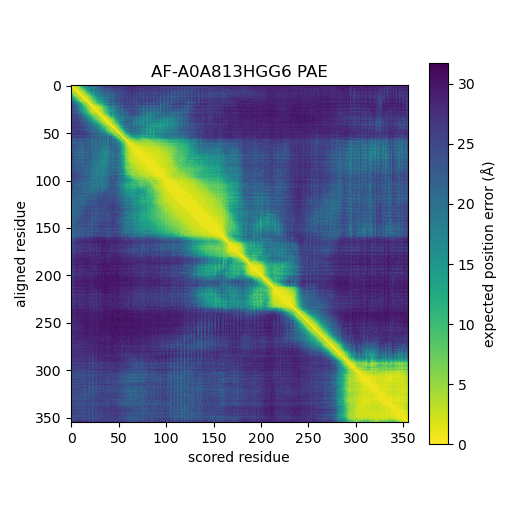 1 301 ? -0.937 29.923 11.528 1.00 80.44 301 ASP A CA 1
ATOM 2331 C C . ASP A 1 301 ? -0.679 29.517 10.060 1.00 80.44 301 ASP A C 1
ATOM 2333 O O . ASP A 1 301 ? -1.035 28.402 9.670 1.00 80.44 301 ASP A O 1
ATOM 2337 N N . PRO A 1 302 ? -0.009 30.350 9.241 1.00 82.75 302 PRO A N 1
ATOM 2338 C CA . PRO A 1 302 ? 0.305 30.030 7.840 1.00 82.75 302 PRO A CA 1
ATOM 2339 C C . PRO A 1 302 ? 1.137 28.748 7.675 1.00 82.75 302 PRO A C 1
ATOM 2341 O O . PRO A 1 302 ? 1.249 28.200 6.584 1.00 82.75 302 PRO A O 1
ATOM 2344 N N . VAL A 1 303 ? 1.716 28.240 8.766 1.00 84.12 303 VAL A N 1
ATOM 2345 C CA . VAL A 1 303 ? 2.420 26.956 8.801 1.00 84.12 303 VAL A CA 1
ATOM 2346 C C . VAL 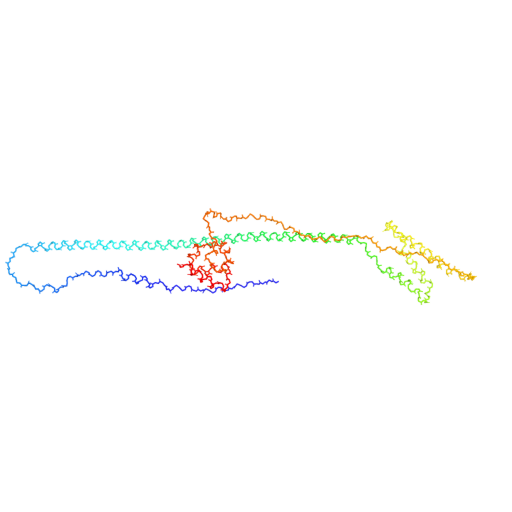A 1 303 ? 1.487 25.766 8.518 1.00 84.12 303 VAL A C 1
ATOM 2348 O O . VAL A 1 303 ? 1.969 24.741 8.042 1.00 84.12 303 VAL A O 1
ATOM 2351 N N . PHE A 1 304 ? 0.180 25.869 8.791 1.00 84.81 304 PHE A N 1
ATOM 2352 C CA . PHE A 1 304 ? -0.780 24.778 8.558 1.00 84.81 304 PHE A CA 1
ATOM 2353 C C . PHE A 1 304 ? -1.217 24.647 7.103 1.00 84.81 304 PHE A C 1
ATOM 2355 O O . PHE A 1 304 ? -1.540 23.536 6.679 1.00 84.81 304 PHE A O 1
ATOM 2362 N N . ASP A 1 305 ? -1.171 25.733 6.332 1.00 89.00 305 ASP A N 1
ATOM 2363 C CA . ASP A 1 305 ? -1.575 25.723 4.924 1.00 89.00 305 ASP A CA 1
ATOM 2364 C C . ASP A 1 305 ? -0.712 24.761 4.097 1.00 89.00 305 ASP A C 1
ATOM 2366 O O . ASP A 1 305 ? -1.231 24.046 3.242 1.00 89.00 305 ASP A O 1
ATOM 2370 N N . GLU A 1 306 ? 0.584 24.649 4.420 1.00 92.38 306 GLU A N 1
ATOM 2371 C CA . GLU A 1 306 ? 1.502 23.695 3.776 1.00 92.38 306 GLU A CA 1
ATOM 2372 C C . GLU A 1 306 ? 1.087 22.227 3.984 1.00 92.38 306 GLU A C 1
ATOM 2374 O O . GLU A 1 306 ? 1.411 21.371 3.160 1.00 92.38 306 GLU A O 1
ATOM 2379 N N . TYR A 1 307 ? 0.375 21.919 5.074 1.00 94.50 307 TYR A N 1
ATOM 2380 C CA . TYR A 1 307 ? -0.027 20.555 5.431 1.00 94.50 307 TYR A CA 1
ATOM 2381 C C . TYR A 1 307 ? -1.510 20.268 5.170 1.00 94.50 307 TYR A C 1
ATOM 2383 O O . TYR A 1 307 ? -1.921 19.110 5.264 1.00 94.50 307 TYR A O 1
ATOM 2391 N N . ALA A 1 308 ? -2.315 21.279 4.833 1.00 92.00 308 ALA A N 1
ATOM 2392 C CA . ALA A 1 308 ? -3.765 21.155 4.707 1.00 92.00 308 ALA A CA 1
ATOM 2393 C C . ALA A 1 308 ? -4.180 20.111 3.655 1.00 92.00 308 ALA A C 1
ATOM 2395 O O . ALA A 1 308 ? -5.023 19.256 3.929 1.00 92.00 308 ALA A O 1
ATOM 2396 N N . GLU A 1 309 ? -3.543 20.119 2.481 1.00 91.31 309 GLU A N 1
ATOM 2397 C CA . GLU A 1 309 ? -3.829 19.141 1.421 1.00 91.31 309 GLU A CA 1
ATOM 2398 C C . GLU A 1 309 ? -3.453 17.710 1.827 1.00 91.31 309 GLU A C 1
ATOM 2400 O O . GLU A 1 309 ? -4.161 16.756 1.498 1.00 91.31 309 GLU A O 1
ATOM 2405 N N . VAL A 1 310 ? -2.342 17.550 2.553 1.00 95.38 310 VAL A N 1
ATOM 2406 C CA . VAL A 1 310 ? -1.848 16.241 2.999 1.00 95.38 310 VAL A CA 1
ATOM 2407 C C . VAL A 1 310 ? -2.775 15.670 4.071 1.00 95.38 310 VAL A C 1
ATOM 2409 O O . VAL A 1 310 ? -3.194 14.519 3.966 1.00 95.38 310 VAL A O 1
ATOM 2412 N N . LEU A 1 311 ? -3.175 16.489 5.048 1.00 94.38 311 LEU A N 1
ATOM 2413 C CA . LEU A 1 311 ? -4.155 16.120 6.075 1.00 94.38 311 LEU A CA 1
ATOM 2414 C C . LEU A 1 311 ? -5.483 15.691 5.447 1.00 94.38 311 LEU A C 1
ATOM 2416 O O . LEU A 1 311 ? -5.994 14.616 5.759 1.00 94.38 311 LEU A O 1
ATOM 2420 N N . GLN A 1 312 ? -5.985 16.472 4.487 1.00 92.50 312 GLN A N 1
ATOM 2421 C CA . GLN A 1 312 ? -7.221 16.154 3.781 1.00 92.50 312 GLN A CA 1
ATOM 2422 C C . GLN A 1 312 ? -7.106 14.857 2.968 1.00 92.50 312 GLN A C 1
ATOM 2424 O O . GLN A 1 312 ? -8.032 14.046 2.973 1.00 92.50 312 GLN A O 1
ATOM 2429 N N . ARG A 1 313 ? -5.964 14.615 2.306 1.00 93.25 313 ARG A N 1
ATOM 2430 C CA . ARG A 1 313 ? -5.702 13.366 1.567 1.00 93.25 313 ARG A CA 1
ATOM 2431 C C . ARG A 1 313 ? -5.713 12.139 2.483 1.00 93.25 313 ARG A C 1
ATOM 2433 O O . ARG A 1 313 ? -6.095 11.061 2.034 1.00 93.25 313 ARG A O 1
ATOM 2440 N N . HIS A 1 314 ? -5.330 12.305 3.744 1.00 94.94 314 HIS A N 1
ATOM 2441 C CA . HIS A 1 314 ? -5.360 11.247 4.752 1.00 94.94 314 HIS A CA 1
ATOM 2442 C C . HIS A 1 314 ? -6.675 11.163 5.538 1.00 94.94 314 HIS A C 1
ATOM 2444 O O . HIS A 1 314 ? -6.789 10.333 6.434 1.00 94.94 314 HIS A O 1
ATOM 2450 N N . GLY A 1 315 ? -7.683 11.962 5.174 1.00 93.62 315 GLY A N 1
ATOM 2451 C CA . GLY A 1 315 ? -9.003 11.921 5.801 1.00 93.62 315 GLY A CA 1
ATOM 2452 C C . GLY A 1 315 ? -9.077 12.620 7.158 1.00 93.62 315 GLY A C 1
ATOM 2453 O O . GLY A 1 315 ? -10.060 12.436 7.866 1.00 93.62 315 GLY A O 1
ATOM 2454 N N . TYR A 1 316 ? -8.076 13.428 7.517 1.00 94.31 316 TYR A N 1
ATOM 2455 C CA . TYR A 1 316 ? -8.143 14.286 8.696 1.00 94.31 3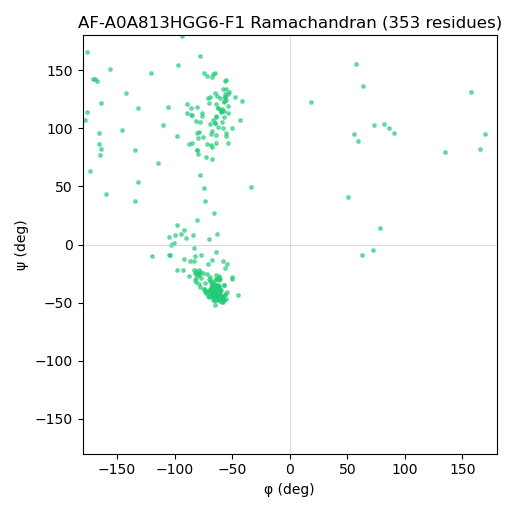16 TYR A CA 1
ATOM 2456 C C . TYR A 1 316 ? -8.948 15.537 8.355 1.00 94.31 316 TYR A C 1
ATOM 2458 O O . TYR A 1 316 ? -8.434 16.493 7.767 1.00 94.31 316 TYR A O 1
ATOM 2466 N N . ASP A 1 317 ? -10.231 15.511 8.690 1.00 91.88 317 ASP A N 1
ATOM 2467 C CA . ASP A 1 317 ? -11.093 16.683 8.666 1.00 91.88 317 ASP A CA 1
ATOM 2468 C C . ASP A 1 317 ? -11.150 17.358 10.044 1.00 91.88 317 ASP A C 1
ATOM 2470 O O . ASP A 1 317 ? -10.478 16.964 10.997 1.00 91.88 317 ASP A O 1
ATOM 2474 N N . ARG A 1 318 ? -11.912 18.450 10.134 1.00 87.25 318 ARG A N 1
ATOM 2475 C CA . ARG A 1 318 ? -11.980 19.273 11.345 1.00 87.25 318 ARG A CA 1
ATOM 2476 C C . ARG A 1 318 ? -12.496 18.493 12.551 1.00 87.25 318 ARG A C 1
ATOM 2478 O O . ARG A 1 318 ? -12.006 18.711 13.652 1.00 87.25 318 ARG A O 1
ATOM 2485 N N . GLU A 1 319 ? -13.484 17.635 12.338 1.00 90.06 319 GLU A N 1
ATOM 2486 C CA . GLU A 1 319 ? -14.109 16.838 13.393 1.00 90.06 319 GLU A CA 1
ATOM 2487 C C . GLU A 1 319 ? -13.128 15.783 13.901 1.00 90.06 319 GLU A C 1
ATOM 2489 O O . GLU A 1 319 ? -12.898 15.684 15.101 1.00 90.06 319 GLU A O 1
ATOM 2494 N N . VAL A 1 320 ? -12.428 15.097 12.993 1.00 93.75 320 VAL A N 1
ATOM 2495 C CA . VAL A 1 320 ? -11.383 14.141 13.371 1.00 93.75 320 VAL A CA 1
ATOM 2496 C C . VAL A 1 320 ? -10.237 14.837 14.109 1.00 93.75 320 VAL A C 1
ATOM 2498 O O . VAL A 1 320 ? -9.767 14.326 15.124 1.00 93.75 320 VAL A O 1
ATOM 2501 N N . LEU A 1 321 ? -9.803 16.019 13.652 1.00 93.06 321 LEU A N 1
ATOM 2502 C CA . LEU A 1 321 ? -8.803 16.830 14.359 1.00 93.06 321 LEU A CA 1
ATOM 2503 C C . LEU A 1 321 ? -9.272 17.270 15.753 1.00 93.06 321 LEU A C 1
ATOM 2505 O O . LEU A 1 321 ? -8.423 17.454 16.625 1.00 93.06 321 LEU A O 1
ATOM 2509 N N . ALA A 1 322 ? -10.584 17.422 15.958 1.00 91.31 322 ALA A N 1
ATOM 2510 C CA . ALA A 1 322 ? -11.186 17.770 17.241 1.00 91.31 322 ALA A CA 1
ATOM 2511 C C . ALA A 1 322 ? -11.292 16.574 18.218 1.00 91.31 322 ALA A C 1
ATOM 2513 O O . ALA A 1 322 ? -11.340 16.765 19.430 1.00 91.31 322 ALA A O 1
ATOM 2514 N N . ASP A 1 323 ? -11.274 15.342 17.711 1.00 94.19 323 ASP A N 1
ATOM 2515 C CA . ASP A 1 323 ? -11.383 14.123 18.528 1.00 94.19 323 ASP A CA 1
ATOM 2516 C C . ASP A 1 323 ? -10.038 13.394 18.728 1.00 94.19 323 ASP A C 1
ATOM 2518 O O . ASP A 1 323 ? -9.952 12.362 19.402 1.00 94.19 323 ASP A O 1
ATOM 2522 N N . LEU A 1 324 ? -8.962 13.935 18.154 1.00 94.69 324 LEU A N 1
ATOM 2523 C CA . LEU A 1 324 ? -7.620 13.354 18.148 1.00 94.69 324 LEU A CA 1
ATOM 2524 C C . LEU A 1 324 ? -6.967 13.387 19.546 1.00 94.69 324 LEU A C 1
ATOM 2526 O O . LEU A 1 324 ? -6.753 14.449 20.135 1.00 94.69 324 LEU A O 1
ATOM 2530 N N . LYS A 1 325 ? -6.586 12.215 20.076 1.00 95.31 325 LYS A N 1
ATOM 2531 C CA . LYS A 1 325 ? -5.852 12.096 21.354 1.00 95.31 325 LYS A CA 1
ATOM 2532 C C . LYS A 1 325 ? -4.372 12.431 21.178 1.00 95.31 325 LYS A C 1
ATOM 2534 O O . LYS A 1 325 ? -3.843 12.361 20.076 1.00 95.31 325 LYS A O 1
ATOM 2539 N N . GLU A 1 326 ? -3.657 12.724 22.270 1.00 93.38 326 GLU A N 1
ATOM 2540 C CA . GLU A 1 326 ? -2.222 13.068 22.195 1.00 93.38 326 GLU A CA 1
ATOM 2541 C C . GLU A 1 326 ? -1.363 11.981 21.518 1.00 93.38 326 GLU A C 1
ATOM 2543 O O . GLU A 1 326 ? -0.425 12.313 20.794 1.00 93.38 326 GLU A O 1
ATOM 2548 N N . GLU A 1 327 ? -1.701 10.703 21.710 1.00 93.56 327 GLU A N 1
ATOM 2549 C CA . GLU A 1 327 ? -1.027 9.571 21.056 1.00 93.56 327 GLU A CA 1
ATOM 2550 C C . GLU A 1 327 ? -1.263 9.574 19.537 1.00 93.56 327 GLU A C 1
ATOM 2552 O O . GLU A 1 327 ? -0.317 9.470 18.752 1.00 93.56 327 GLU A O 1
ATOM 2557 N N . ASP A 1 328 ? -2.514 9.794 19.131 1.00 95.94 328 ASP A N 1
ATOM 2558 C CA . ASP A 1 328 ? -2.944 9.830 17.733 1.00 95.94 328 ASP A CA 1
ATOM 2559 C C . ASP A 1 328 ? -2.376 11.068 17.005 1.00 95.94 328 ASP A C 1
ATOM 2561 O O . ASP A 1 328 ? -2.048 11.014 15.817 1.00 95.94 328 ASP A O 1
ATOM 2565 N N . VAL A 1 329 ? -2.178 12.183 17.723 1.00 95.88 329 VAL A N 1
ATOM 2566 C CA . VAL A 1 329 ? -1.522 13.390 17.193 1.00 95.88 329 VAL A CA 1
ATOM 2567 C C . VAL A 1 329 ? -0.073 13.091 16.807 1.00 95.88 329 VAL A C 1
ATOM 2569 O O . VAL A 1 329 ? 0.403 13.581 15.784 1.00 95.88 329 VAL A O 1
ATOM 2572 N N . GLU A 1 330 ? 0.649 12.277 17.581 1.00 96.12 330 GLU A N 1
ATOM 2573 C CA . GLU A 1 330 ? 2.026 11.886 17.255 1.00 96.12 330 GLU A CA 1
ATOM 2574 C C . GLU A 1 330 ? 2.087 11.055 15.967 1.00 96.12 330 GLU A C 1
ATOM 2576 O O . GLU A 1 330 ? 2.976 11.257 15.133 1.00 96.12 330 GLU A O 1
ATOM 2581 N N . GLU A 1 331 ? 1.143 10.127 15.804 1.00 96.56 331 GLU A N 1
ATOM 2582 C CA . GLU A 1 331 ? 1.027 9.276 14.622 1.00 96.56 331 GLU A CA 1
ATOM 2583 C C . GLU A 1 331 ? 0.665 10.099 13.384 1.00 96.56 331 GLU A C 1
ATOM 2585 O O . GLU A 1 331 ? 1.374 10.029 12.379 1.00 96.56 331 GLU A O 1
ATOM 2590 N N . MET A 1 332 ? -0.341 10.970 13.490 1.00 97.00 332 MET A N 1
ATOM 2591 C CA . MET A 1 332 ? -0.717 11.908 12.433 1.00 97.00 332 MET A CA 1
ATOM 2592 C C . MET A 1 332 ? 0.477 12.778 12.011 1.00 97.00 332 MET A C 1
ATOM 2594 O O . MET A 1 332 ? 0.765 12.895 10.821 1.00 97.00 332 MET A O 1
ATOM 2598 N N . LEU A 1 333 ? 1.230 13.345 12.964 1.00 96.88 333 LEU A N 1
ATOM 2599 C CA . LEU A 1 333 ? 2.406 14.180 12.676 1.00 96.88 333 LEU A CA 1
ATOM 2600 C C . LEU A 1 333 ? 3.543 13.415 11.985 1.00 96.88 333 LEU A C 1
ATOM 2602 O O . LEU A 1 333 ? 4.319 14.018 11.238 1.00 96.88 333 LEU A O 1
ATOM 2606 N N . ARG A 1 334 ? 3.678 12.109 12.245 1.00 96.94 334 ARG A N 1
ATOM 2607 C CA . ARG A 1 334 ? 4.618 11.243 11.516 1.00 96.94 334 ARG A CA 1
ATOM 2608 C C . ARG A 1 334 ? 4.125 10.968 10.104 1.00 96.94 334 ARG A C 1
ATOM 2610 O O . ARG A 1 334 ? 4.926 11.016 9.179 1.00 96.94 334 ARG A O 1
ATOM 2617 N N . LEU A 1 335 ? 2.832 10.713 9.964 1.00 96.69 335 LEU A N 1
ATOM 2618 C CA . LEU A 1 335 ? 2.187 10.335 8.716 1.00 96.69 335 LEU A CA 1
ATOM 2619 C C . LEU A 1 335 ? 2.183 11.480 7.691 1.00 96.69 335 LEU A C 1
ATOM 2621 O O . LEU A 1 335 ? 2.429 11.233 6.517 1.00 96.69 335 LEU A O 1
ATOM 2625 N N . ILE A 1 336 ? 2.030 12.733 8.134 1.00 96.12 336 ILE A N 1
ATOM 2626 C CA . ILE A 1 336 ? 2.178 13.922 7.270 1.00 96.12 336 ILE A CA 1
ATOM 2627 C C . ILE A 1 336 ? 3.636 14.394 7.103 1.00 96.12 336 ILE A C 1
ATOM 2629 O O . ILE A 1 336 ? 3.868 15.490 6.596 1.00 96.12 336 ILE A O 1
ATOM 2633 N N . GLU A 1 337 ? 4.613 13.625 7.596 1.00 96.62 337 GLU A N 1
ATOM 2634 C CA . GLU A 1 337 ? 6.045 13.964 7.579 1.00 96.62 337 GLU A CA 1
ATOM 2635 C C . GLU A 1 337 ? 6.352 15.372 8.133 1.00 96.62 337 GLU A C 1
ATOM 2637 O O . GLU A 1 337 ? 7.197 16.116 7.629 1.00 96.62 337 GLU A O 1
ATOM 2642 N N . CYS A 1 338 ? 5.669 15.759 9.216 1.00 96.62 338 CYS A N 1
ATOM 2643 C CA . CYS A 1 338 ? 5.779 17.108 9.762 1.00 96.62 338 CYS A CA 1
ATOM 2644 C C . CYS A 1 338 ? 7.208 17.395 10.251 1.00 96.62 338 CYS A C 1
ATOM 2646 O O . CYS A 1 338 ? 7.761 16.654 11.083 1.00 96.62 338 CYS A O 1
ATOM 2648 N N . LYS A 1 339 ? 7.786 18.513 9.787 1.00 96.94 339 LYS A N 1
ATOM 2649 C CA . LYS A 1 339 ? 9.117 18.983 10.203 1.00 96.94 339 LYS A CA 1
ATOM 2650 C C . LYS A 1 339 ? 9.174 19.152 11.728 1.00 96.94 339 LYS A C 1
ATOM 2652 O O . LYS A 1 339 ? 8.232 19.686 12.316 1.00 96.94 339 LYS A O 1
ATOM 2657 N N . PRO A 1 340 ? 10.288 18.799 12.396 1.00 94.69 340 PRO A N 1
ATOM 2658 C CA . PRO A 1 340 ? 10.372 18.799 13.860 1.00 94.69 340 PRO A CA 1
ATOM 2659 C C . PRO A 1 340 ? 10.061 20.164 14.499 1.00 94.69 340 PRO A C 1
ATOM 2661 O O . PRO A 1 340 ? 9.406 20.210 15.536 1.00 94.69 340 PRO A O 1
ATOM 2664 N N . GLY A 1 341 ? 10.441 21.277 13.857 1.00 92.88 341 GLY A N 1
ATOM 2665 C CA . GLY A 1 341 ? 10.094 22.625 14.331 1.00 92.88 341 GLY A CA 1
ATOM 2666 C C . GLY A 1 341 ? 8.605 22.972 14.202 1.00 92.88 341 GLY A C 1
ATOM 2667 O O . GLY A 1 341 ? 8.079 23.743 15.000 1.00 92.88 341 GLY A O 1
ATOM 2668 N N . HIS A 1 342 ? 7.906 22.375 13.233 1.00 95.44 342 HIS A N 1
ATOM 2669 C CA . HIS A 1 342 ? 6.483 22.622 13.000 1.00 95.44 342 HIS A CA 1
ATOM 2670 C C . HIS A 1 342 ? 5.629 21.787 13.962 1.00 95.44 342 HIS A C 1
ATOM 2672 O O . HIS A 1 342 ? 4.584 22.259 14.391 1.00 95.44 342 HIS A O 1
ATOM 2678 N N . ARG A 1 343 ? 6.105 20.612 14.407 1.00 95.44 343 ARG A N 1
ATOM 2679 C CA . ARG A 1 343 ? 5.391 19.740 15.363 1.00 95.44 343 ARG A CA 1
ATOM 2680 C C . ARG A 1 343 ? 4.999 20.449 16.656 1.00 95.44 343 ARG A C 1
ATOM 2682 O O . ARG A 1 343 ? 3.896 20.252 17.154 1.00 95.44 343 ARG A O 1
ATOM 2689 N N . VAL A 1 344 ? 5.884 21.286 17.199 1.00 94.31 344 VAL A N 1
ATOM 2690 C CA . VAL A 1 344 ? 5.612 22.029 18.442 1.00 94.31 344 VAL A CA 1
ATOM 2691 C C . VAL A 1 344 ? 4.477 23.034 18.236 1.00 94.31 344 VAL A C 1
ATOM 2693 O O . VAL A 1 344 ? 3.564 23.100 19.056 1.00 94.31 344 VAL A O 1
ATOM 2696 N N . ARG A 1 345 ? 4.500 23.764 17.113 1.00 93.56 345 ARG A N 1
ATOM 2697 C CA . ARG A 1 345 ? 3.431 24.700 16.733 1.00 93.56 345 ARG A CA 1
ATOM 2698 C C . ARG A 1 345 ? 2.125 23.970 16.436 1.00 93.56 345 ARG A C 1
ATOM 2700 O O . ARG A 1 345 ? 1.078 24.403 16.898 1.00 93.56 345 ARG A O 1
ATOM 2707 N N . PHE A 1 346 ? 2.206 22.818 15.772 1.00 92.50 346 PHE A N 1
ATOM 2708 C CA . PHE A 1 346 ? 1.065 21.963 15.459 1.00 92.50 346 PHE A CA 1
ATOM 2709 C C . PHE A 1 346 ? 0.339 21.507 16.727 1.00 92.50 346 PHE A C 1
ATOM 2711 O O . PHE A 1 346 ? -0.866 21.701 16.860 1.00 92.50 346 PHE A O 1
ATOM 2718 N N . ARG A 1 347 ? 1.083 20.994 17.716 1.00 93.56 347 ARG A N 1
ATOM 2719 C CA . ARG A 1 347 ? 0.516 20.611 19.018 1.00 93.56 347 ARG A CA 1
ATOM 2720 C C . ARG A 1 347 ? -0.067 21.803 19.773 1.00 93.56 347 ARG A C 1
ATOM 2722 O O . ARG A 1 347 ? -1.102 21.661 20.416 1.00 93.56 347 ARG A O 1
ATOM 2729 N N . ALA A 1 348 ? 0.589 22.963 19.722 1.00 92.25 348 ALA A N 1
ATOM 2730 C CA . ALA A 1 348 ? 0.089 24.168 20.378 1.00 92.25 348 ALA A CA 1
ATOM 2731 C C . ALA A 1 348 ? -1.238 24.639 19.762 1.00 92.25 348 ALA A C 1
ATOM 2733 O O . ALA A 1 348 ? -2.180 24.912 20.503 1.00 92.25 348 ALA A O 1
ATOM 2734 N N . ALA A 1 349 ? -1.333 24.660 18.430 1.00 90.25 349 ALA A N 1
ATOM 2735 C CA . ALA A 1 349 ? -2.545 25.069 17.731 1.00 90.25 349 ALA A CA 1
ATOM 2736 C C . ALA A 1 349 ? -3.698 24.090 17.958 1.00 90.25 349 ALA A C 1
ATOM 2738 O O . ALA A 1 349 ? -4.797 24.536 18.285 1.00 90.25 349 ALA A O 1
ATOM 2739 N N . LEU A 1 350 ? -3.441 22.776 17.880 1.00 90.56 350 LEU A N 1
ATOM 2740 C CA . LEU A 1 350 ? -4.443 21.755 18.197 1.00 90.56 350 LEU A CA 1
ATOM 2741 C C . LEU A 1 350 ? -4.961 21.933 19.624 1.00 90.56 350 LEU A C 1
ATOM 2743 O O . LEU A 1 350 ? -6.161 22.026 19.827 1.00 90.56 350 LEU A O 1
ATOM 2747 N N . ARG A 1 351 ? -4.082 22.114 20.618 1.00 90.88 351 ARG A N 1
ATOM 2748 C CA . ARG A 1 351 ? -4.505 22.368 22.009 1.00 90.88 351 ARG A CA 1
ATOM 2749 C C . ARG A 1 351 ? -5.331 23.643 22.183 1.00 90.88 351 ARG A C 1
ATOM 2751 O O . ARG A 1 351 ? -6.132 23.700 23.111 1.00 90.88 351 ARG A O 1
ATOM 2758 N N . SER A 1 352 ? -5.114 24.663 21.349 1.00 86.56 352 SER A N 1
ATOM 2759 C CA . SER A 1 352 ? -5.908 25.898 21.381 1.00 86.56 352 SER A CA 1
ATOM 2760 C C . SER A 1 352 ? -7.247 25.797 20.653 1.00 86.56 352 SER A C 1
ATOM 2762 O O . SER A 1 352 ? -8.150 26.545 20.994 1.00 86.56 352 SER A O 1
ATOM 2764 N N . THR A 1 353 ? -7.373 24.898 19.672 1.00 81.06 353 THR A N 1
ATOM 2765 C CA . THR A 1 353 ? -8.616 24.678 18.907 1.00 81.06 353 THR A CA 1
ATOM 2766 C C . THR A 1 353 ? -9.490 23.570 19.497 1.00 81.06 353 THR A C 1
ATOM 2768 O O . THR A 1 353 ? -10.691 23.563 19.257 1.00 81.06 353 THR A O 1
ATOM 2771 N N . LEU A 1 354 ? -8.896 22.665 20.279 1.00 67.56 354 LEU A N 1
ATOM 2772 C CA . LEU A 1 354 ? -9.540 21.558 21.000 1.00 67.56 354 LEU A CA 1
ATOM 2773 C C . LEU A 1 354 ? -10.161 21.952 22.351 1.00 67.56 354 LEU A C 1
ATOM 2775 O O . LEU A 1 354 ? -10.710 21.098 23.046 1.00 67.56 354 LEU A O 1
ATOM 2779 N N . ARG A 1 355 ? -10.018 23.211 22.767 1.00 59.59 355 ARG A N 1
ATOM 2780 C CA . ARG A 1 355 ? -10.680 23.771 23.951 1.00 59.59 355 ARG A CA 1
ATOM 2781 C C . ARG A 1 355 ? -11.798 24.689 23.511 1.00 59.59 355 ARG A C 1
ATOM 2783 O O . ARG A 1 355 ? -12.843 24.662 24.193 1.00 59.59 355 ARG A O 1
#

Solvent-accessible surface area (backbone atoms only — not comparable to full-atom values): 22923 Å² total; per-residue (Å²): 141,83,83,80,82,79,85,78,81,80,77,82,74,80,78,82,89,78,88,88,63,76,71,65,58,54,60,60,64,74,70,58,77,82,80,72,73,82,69,81,67,88,77,80,79,82,83,85,87,86,82,85,86,82,90,75,86,62,67,68,54,56,55,51,53,53,50,53,51,51,51,52,52,51,49,52,51,52,51,52,50,50,51,55,53,52,50,52,54,50,51,52,49,51,50,50,52,52,52,54,51,52,50,50,54,52,51,50,53,50,51,53,51,52,51,52,50,52,52,51,52,50,52,53,49,54,50,50,54,51,53,51,51,54,52,52,51,53,49,51,50,52,51,54,50,50,53,54,49,52,51,51,52,51,53,52,56,70,68,46,76,72,78,70,64,60,63,66,55,51,53,52,50,47,58,62,55,59,68,72,72,74,70,80,70,64,75,68,59,59,52,52,50,52,51,53,52,43,62,77,71,38,86,82,65,89,81,72,81,88,76,79,49,68,65,60,57,49,51,55,52,51,48,53,51,51,50,51,51,50,50,46,63,76,69,47,87,81,67,91,81,83,90,82,88,81,86,88,84,91,80,88,89,77,89,91,88,82,88,78,86,77,83,84,78,84,80,80,80,80,77,76,73,81,84,75,79,68,84,72,78,71,72,81,82,78,79,65,90,64,85,74,70,63,73,58,76,78,49,83,50,78,77,47,56,81,44,45,66,55,37,48,75,72,66,50,46,74,65,53,64,58,70,55,48,78,70,53,48,54,51,51,41,56,73,67,64,52,54,77,80,51,47,58,55,50,52,52,52,48,61,65,72,64,105

pLDDT: mean 70.69, std 22.69, range [33.69, 98.38]

Mean predicted aligned error: 21.59 Å

Organism: Polarella glacialis (NCBI:txid89957)